Protein AF-A0A7C8NN12-F1 (afdb_monomer)

Radius of gyration: 49.24 Å; Cα contacts (8 Å, |Δi|>4): 27; chains: 1; bounding box: 113×94×144 Å

Organism: Orbilia oligospora (NCBI:txid2813651)

Solvent-accessible surface area (backbone atoms only — not comparable to full-atom values): 19460 Å² total; per-residue (Å²): 135,87,78,82,82,81,82,82,82,81,82,82,81,83,80,83,85,82,80,82,85,90,80,88,84,85,90,84,84,83,80,94,73,77,90,77,80,74,76,77,82,76,72,82,72,68,77,84,67,79,62,76,71,57,57,50,66,44,51,55,52,53,50,55,50,52,52,51,55,58,56,63,68,71,34,71,65,62,53,39,69,78,37,53,70,58,39,75,76,40,47,68,60,51,52,50,50,53,50,52,48,54,54,53,50,51,52,50,52,53,51,53,51,51,50,54,37,61,77,65,43,43,54,62,52,40,44,51,48,43,43,53,51,50,52,50,50,52,52,50,52,51,51,44,68,76,52,66,72,75,80,74,83,75,74,76,79,82,76,86,81,80,88,85,82,87,82,84,89,82,90,88,79,89,78,90,79,91,81,88,81,88,83,88,82,91,83,89,84,89,90,86,87,82,74,87,78,87,79,86,83,90,79,76,88,93,66,84,77,77,83,78,62,82,88,77,54,50,74,62,53,55,50,48,62,63,44,46,62,58,53,52,53,51,50,54,49,52,52,53,51,51,51,55,50,49,54,53,50,54,52,52,51,51,52,49,53,53,51,52,50,51,51,52,52,52,49,56,52,49,54,52,50,49,50,53,50,53,51,51,50,50,53,54,49,53,51,54,54,50,52,55,57,50,68,72,73,113

Secondary structure (DSSP, 8-state):
-PPPPPPPPPPPPPPP---------------------PPPP-------------HHHHHHHHHHHHHHHHHHT--HHHHHHH-HHHHHH-HHHHHHHHHHHHHHHHHHHHHHHHHHHHHTTHHHHHHHHHHHHHHHHHHHHHHHHHSPPPPP--PPPPP------------------------------------------------PPPPPPGGG--HHHHHHHHHHHHHHHHHHHHHHHHHHHHHHHHHHHHHHHHHHHHHHHHHHHHHHHHHHHHHHHHHHHHHHHHHHHHHT--

Structure (mmCIF, N/CA/C/O backbone):
data_AF-A0A7C8NN12-F1
#
_entry.id   AF-A0A7C8NN12-F1
#
loop_
_atom_site.group_PDB
_atom_site.id
_atom_site.type_symbol
_atom_site.label_atom_id
_atom_site.label_alt_id
_atom_site.label_comp_id
_atom_site.label_asym_id
_atom_site.label_entity_id
_atom_site.label_seq_id
_atom_site.pdbx_PDB_ins_code
_atom_site.Cartn_x
_atom_site.Cartn_y
_atom_site.Cartn_z
_atom_site.occupancy
_atom_site.B_iso_or_equiv
_atom_site.auth_seq_id
_atom_site.auth_comp_id
_atom_site.auth_asym_id
_atom_site.auth_atom_id
_atom_site.pdbx_PDB_model_num
ATOM 1 N N . MET A 1 1 ? -37.500 -4.083 -31.456 1.00 51.31 1 MET A N 1
ATOM 2 C CA . MET A 1 1 ? -36.536 -4.139 -30.337 1.00 51.31 1 MET A CA 1
ATOM 3 C C . MET A 1 1 ? -37.262 -3.664 -29.088 1.00 51.31 1 MET A C 1
ATOM 5 O O . MET A 1 1 ? -37.661 -2.507 -29.071 1.00 51.31 1 MET A O 1
ATOM 9 N N . PRO A 1 2 ? -37.571 -4.547 -28.126 1.00 52.88 2 PRO A N 1
ATOM 10 C CA . PRO A 1 2 ? -38.310 -4.169 -26.926 1.00 52.88 2 PRO A CA 1
ATOM 11 C C . PRO A 1 2 ? -37.391 -3.441 -25.936 1.00 52.88 2 PRO A C 1
ATOM 13 O O . PRO A 1 2 ? -36.297 -3.911 -25.630 1.00 52.88 2 PRO A O 1
ATOM 16 N N . HIS A 1 3 ? -37.834 -2.273 -25.476 1.00 66.12 3 HIS A N 1
ATOM 17 C CA . HIS A 1 3 ? -37.150 -1.451 -24.479 1.00 66.12 3 HIS A CA 1
ATOM 18 C C . HIS A 1 3 ? -37.278 -2.083 -23.080 1.00 66.12 3 HIS A C 1
ATOM 20 O O . HIS A 1 3 ? -38.343 -2.618 -22.763 1.00 66.12 3 HIS A O 1
ATOM 26 N N . PRO A 1 4 ? -36.235 -2.028 -22.231 1.00 73.94 4 PRO A N 1
ATOM 27 C CA . PRO A 1 4 ? -36.325 -2.522 -20.861 1.00 73.94 4 PRO A CA 1
ATOM 28 C C . PRO A 1 4 ? -37.219 -1.607 -19.997 1.00 73.94 4 PRO A C 1
ATOM 30 O O . PRO A 1 4 ? -37.197 -0.387 -20.185 1.00 73.94 4 PRO A O 1
ATOM 33 N N . PRO A 1 5 ? -38.002 -2.167 -19.055 1.00 74.56 5 PRO A N 1
ATOM 34 C CA . PRO A 1 5 ? -38.873 -1.384 -18.183 1.00 74.56 5 PRO A CA 1
ATOM 35 C C . PRO A 1 5 ? -38.067 -0.560 -17.158 1.00 74.56 5 PRO A C 1
ATOM 37 O O . PRO A 1 5 ? -36.995 -0.995 -16.728 1.00 74.56 5 PRO A O 1
ATOM 40 N N . PRO A 1 6 ? -38.568 0.624 -16.753 1.00 75.56 6 PRO A N 1
ATOM 41 C CA . PRO A 1 6 ? -37.877 1.500 -15.812 1.00 75.56 6 PRO A CA 1
ATOM 42 C C . PRO A 1 6 ? -37.853 0.919 -14.384 1.00 75.56 6 PRO A C 1
ATOM 44 O O . PRO A 1 6 ? -38.783 0.207 -13.993 1.00 75.56 6 PRO A O 1
ATOM 47 N N . PRO A 1 7 ? -36.811 1.229 -13.588 1.00 76.31 7 PRO A N 1
ATOM 48 C CA . PRO A 1 7 ? -36.680 0.740 -12.219 1.00 76.31 7 PRO A CA 1
ATOM 49 C C . PRO A 1 7 ? -37.740 1.353 -11.280 1.00 76.31 7 PRO A C 1
ATOM 51 O O . PRO A 1 7 ? -38.131 2.509 -11.469 1.00 76.31 7 PRO A O 1
ATOM 54 N N . PRO A 1 8 ? -38.196 0.609 -10.254 1.00 75.94 8 PRO A N 1
ATOM 55 C CA . PRO A 1 8 ? -39.196 1.092 -9.305 1.00 75.94 8 PRO A CA 1
ATOM 56 C C . PRO A 1 8 ? -38.639 2.205 -8.394 1.00 75.94 8 PRO A C 1
ATOM 58 O O . PRO A 1 8 ? -37.452 2.185 -8.055 1.00 75.94 8 PRO A O 1
ATOM 61 N N . PRO A 1 9 ? -39.480 3.171 -7.975 1.00 75.38 9 PRO A N 1
ATOM 62 C CA . PRO A 1 9 ? -39.056 4.283 -7.130 1.00 75.38 9 PRO A CA 1
ATOM 63 C C . PRO A 1 9 ? -38.723 3.833 -5.693 1.00 75.38 9 PRO A C 1
ATOM 65 O O . PRO A 1 9 ? -39.320 2.876 -5.191 1.00 75.38 9 PRO A O 1
ATOM 68 N N . PRO A 1 10 ? -37.791 4.527 -5.010 1.00 75.25 10 PRO A N 1
ATOM 69 C CA . PRO A 1 10 ? -37.401 4.203 -3.642 1.00 75.25 10 PRO A CA 1
ATOM 70 C C . PRO A 1 10 ? -38.540 4.473 -2.637 1.00 75.25 10 PRO A C 1
ATOM 72 O O . PRO A 1 10 ? -39.317 5.413 -2.829 1.00 75.25 10 PRO A O 1
ATOM 75 N N . PRO A 1 11 ? -38.639 3.683 -1.549 1.00 74.44 11 PRO A N 1
ATOM 76 C CA . PRO A 1 11 ? -39.663 3.868 -0.526 1.00 74.44 11 PRO A CA 1
ATOM 77 C C . PRO A 1 11 ? -39.456 5.176 0.265 1.00 74.44 11 PRO A C 1
ATOM 79 O O . PRO A 1 11 ? -38.311 5.583 0.490 1.00 74.44 11 PRO A O 1
ATOM 82 N N . PRO A 1 12 ? -40.543 5.840 0.704 1.00 74.94 12 PRO A N 1
ATOM 83 C CA . PRO A 1 12 ? -40.466 7.110 1.419 1.00 74.94 12 PRO A CA 1
ATOM 84 C C . PRO A 1 12 ? -39.894 6.949 2.842 1.00 74.94 12 PRO A C 1
ATOM 86 O O . PRO A 1 12 ? -40.097 5.908 3.475 1.00 74.94 12 PRO A O 1
ATOM 89 N N . PRO A 1 13 ? -39.205 7.978 3.373 1.00 72.44 13 PRO A N 1
ATOM 90 C CA . PRO A 1 13 ? -38.676 7.962 4.734 1.00 72.44 13 PRO A CA 1
ATOM 91 C C . PRO A 1 13 ? -39.802 8.004 5.787 1.00 72.44 13 PRO A C 1
ATOM 93 O O . PRO A 1 13 ? -40.849 8.610 5.541 1.00 72.44 13 PRO A O 1
ATOM 96 N N . PRO A 1 14 ? -39.600 7.395 6.972 1.00 67.50 14 PRO A N 1
ATOM 97 C CA . PRO A 1 14 ? -40.585 7.420 8.049 1.00 67.50 14 PRO A CA 1
ATOM 98 C C . PRO A 1 14 ? -40.764 8.841 8.623 1.00 67.50 14 PRO A C 1
ATOM 100 O O . PRO A 1 14 ? -39.809 9.623 8.642 1.00 67.50 14 PRO A O 1
ATOM 103 N N . PRO A 1 15 ? -41.973 9.188 9.103 1.00 65.94 15 PRO A N 1
ATOM 104 C CA . PRO A 1 15 ? -42.283 10.527 9.594 1.00 65.94 15 PRO A CA 1
ATOM 105 C C . PRO A 1 15 ? -41.545 10.844 10.908 1.00 65.94 15 PRO A C 1
ATOM 107 O O . PRO A 1 15 ? -41.373 9.954 11.746 1.00 65.94 15 PRO A O 1
ATOM 110 N N . PRO A 1 16 ? -41.149 12.110 11.144 1.00 51.16 16 PRO A N 1
ATOM 111 C CA . PRO A 1 16 ? -40.613 12.521 12.433 1.00 51.16 16 PRO A CA 1
ATOM 112 C C . PRO A 1 16 ? -41.727 12.524 13.486 1.00 51.16 16 PRO A C 1
ATOM 114 O O . PRO A 1 16 ? -42.757 13.184 13.330 1.00 51.16 16 PRO A O 1
ATOM 117 N N . LEU A 1 17 ? -41.501 11.799 14.583 1.00 45.12 17 LEU A N 1
ATOM 118 C CA . LEU A 1 17 ? -42.307 11.903 15.795 1.00 45.12 17 LEU A CA 1
ATOM 119 C C . LEU A 1 17 ? -42.222 13.345 16.312 1.00 45.12 17 LEU A C 1
ATOM 121 O O . LEU A 1 17 ? -41.197 13.780 16.832 1.00 45.12 17 LEU A O 1
ATOM 125 N N . SER A 1 18 ? -43.312 14.086 16.137 1.00 38.41 18 SER A N 1
ATOM 126 C CA . SER A 1 18 ? -43.520 15.379 16.778 1.00 38.41 18 SER A CA 1
ATOM 127 C C . SER A 1 18 ? -43.911 15.119 18.230 1.00 38.41 18 SER A C 1
ATOM 129 O O . SER A 1 18 ? -45.004 14.620 18.488 1.00 38.41 18 SER A O 1
ATOM 131 N N . ALA A 1 19 ? -43.019 15.425 19.171 1.00 37.41 19 ALA A N 1
ATOM 132 C CA . ALA A 1 19 ? -43.356 15.500 20.586 1.00 37.41 19 ALA A CA 1
ATOM 133 C C . ALA A 1 19 ? -43.618 16.963 20.955 1.00 37.41 19 ALA A C 1
ATOM 135 O O . ALA A 1 19 ? -42.738 17.821 20.879 1.00 37.41 19 ALA A O 1
ATOM 136 N N . THR A 1 20 ? -44.874 17.218 21.297 1.00 36.03 20 THR A N 1
ATOM 137 C CA . THR A 1 20 ? -45.443 18.478 21.762 1.00 36.03 20 THR A CA 1
ATOM 138 C C . THR A 1 20 ? -44.848 18.903 23.109 1.00 36.03 20 THR A C 1
ATOM 140 O O . THR A 1 20 ? -44.427 18.081 23.919 1.00 36.03 20 THR A O 1
ATOM 143 N N . ALA A 1 21 ? -44.819 20.218 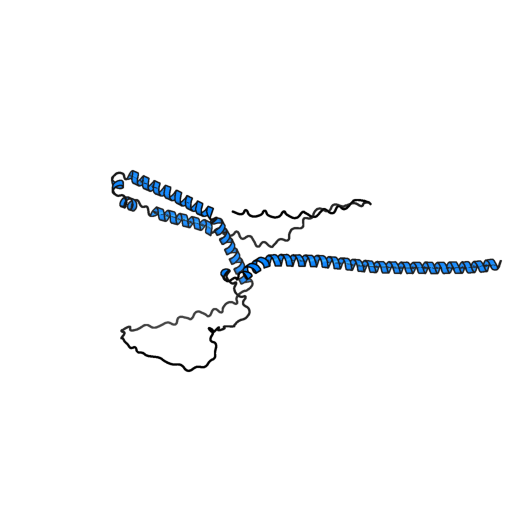23.307 1.00 30.16 21 ALA A N 1
ATOM 144 C CA . ALA A 1 21 ? -44.265 20.956 24.434 1.00 30.16 21 ALA A CA 1
ATOM 145 C C . ALA A 1 21 ? -45.065 20.863 25.758 1.00 30.16 21 ALA A C 1
ATOM 147 O O . ALA A 1 21 ? -46.205 20.403 25.759 1.00 30.16 21 ALA A O 1
ATOM 148 N N . ALA A 1 22 ? -44.462 21.481 26.796 1.00 29.28 22 ALA A N 1
ATOM 149 C CA . ALA A 1 22 ? -45.016 22.033 28.055 1.00 29.28 22 ALA A CA 1
ATOM 150 C C . ALA A 1 22 ? -44.998 21.108 29.303 1.00 29.28 22 ALA A C 1
ATOM 152 O O . ALA A 1 22 ? -45.444 19.975 29.213 1.00 29.28 22 ALA A O 1
ATOM 153 N N . THR A 1 23 ? -44.562 21.485 30.525 1.00 30.58 23 THR A N 1
ATOM 154 C CA . THR A 1 23 ? -44.044 22.747 31.118 1.00 30.58 23 THR A CA 1
ATOM 155 C C . THR A 1 23 ? -43.498 22.499 32.557 1.00 30.58 23 THR A C 1
ATOM 157 O O . THR A 1 23 ? -44.110 21.729 33.284 1.00 30.58 23 THR A O 1
ATOM 160 N N . ALA A 1 24 ? -42.422 23.231 32.935 1.00 33.06 24 ALA A N 1
ATOM 161 C CA . ALA A 1 24 ? -41.915 23.695 34.266 1.00 33.06 24 ALA A CA 1
ATOM 162 C C . ALA A 1 24 ? -41.583 22.674 35.401 1.00 33.06 24 ALA A C 1
ATOM 164 O O . ALA A 1 24 ? -42.280 21.691 35.571 1.00 33.06 24 ALA A O 1
ATOM 165 N N . ALA A 1 25 ? -40.560 22.831 36.265 1.00 31.66 25 ALA A N 1
ATOM 166 C CA . ALA A 1 25 ? -39.923 24.043 36.799 1.00 31.66 25 ALA A CA 1
ATOM 167 C C . ALA A 1 25 ? -38.499 23.815 37.399 1.00 31.66 25 ALA A C 1
ATOM 169 O O . ALA A 1 25 ? -38.233 22.795 38.024 1.00 31.66 25 ALA A O 1
ATOM 170 N N . THR A 1 26 ? -37.658 24.852 37.257 1.00 31.17 26 THR A N 1
ATOM 171 C CA . THR A 1 26 ? -36.724 25.468 38.236 1.00 31.17 26 THR A CA 1
ATOM 172 C C . THR A 1 26 ? -35.451 24.755 38.764 1.00 31.17 26 THR A C 1
ATOM 174 O O . THR A 1 26 ? -35.490 23.990 39.716 1.00 31.17 26 THR A O 1
ATOM 177 N N . VAL A 1 27 ? -34.312 25.199 38.187 1.00 35.16 27 VAL A N 1
ATOM 178 C CA . VAL A 1 27 ? -33.047 25.729 38.782 1.00 35.16 27 VAL A CA 1
ATOM 179 C C . VAL A 1 27 ? -32.305 24.906 39.852 1.00 35.16 27 VAL A C 1
ATOM 181 O O . VAL A 1 27 ? -32.813 24.738 40.946 1.00 35.16 27 VAL A O 1
ATOM 184 N N . VAL A 1 28 ? -31.029 24.564 39.592 1.00 36.09 28 VAL A N 1
ATOM 185 C CA . VAL A 1 28 ? -29.828 25.082 40.301 1.00 36.09 28 VAL A CA 1
ATOM 186 C C . VAL A 1 28 ? -28.568 24.837 39.444 1.00 36.09 28 VAL A C 1
ATOM 188 O O . VAL A 1 28 ? -28.485 23.908 38.647 1.00 36.09 28 VAL A O 1
ATOM 191 N N . ALA A 1 29 ? -27.640 25.780 39.584 1.00 32.31 29 ALA A N 1
ATOM 192 C CA . ALA A 1 29 ? -26.463 26.103 38.798 1.00 32.31 29 ALA A CA 1
ATOM 193 C C . ALA A 1 29 ? -25.416 25.000 38.545 1.00 32.31 29 ALA A C 1
ATOM 195 O O . ALA A 1 29 ? -25.125 24.144 39.376 1.00 32.31 29 ALA A O 1
ATOM 196 N N . ALA A 1 30 ? -24.770 25.157 37.389 1.00 31.64 30 ALA A N 1
ATOM 197 C CA . ALA A 1 30 ? -23.526 24.523 36.983 1.00 31.64 30 ALA A CA 1
ATOM 198 C C . ALA A 1 30 ? -22.323 24.951 37.845 1.00 31.64 30 ALA A C 1
ATOM 200 O O . ALA A 1 30 ? -22.244 26.097 38.290 1.00 31.64 30 ALA A O 1
ATOM 201 N N . PRO A 1 31 ? -21.289 24.100 37.879 1.00 36.56 31 PRO A N 1
ATOM 202 C CA . PRO A 1 31 ? -19.947 24.554 37.556 1.00 36.56 31 PRO A CA 1
ATOM 203 C C . PRO A 1 31 ? -19.413 23.814 36.324 1.00 36.56 31 PRO A C 1
ATOM 205 O O . PRO A 1 31 ? -19.488 22.593 36.205 1.00 36.56 31 PRO A O 1
ATOM 208 N N . GLN A 1 32 ? -18.881 24.597 35.385 1.00 37.34 32 GLN A N 1
ATOM 209 C CA . GLN A 1 32 ? -18.255 24.136 34.150 1.00 37.34 32 GLN A CA 1
ATOM 210 C C . GLN A 1 32 ? -17.073 23.203 34.452 1.00 37.34 32 GLN A C 1
ATOM 212 O O . GLN A 1 32 ? -16.087 23.617 35.061 1.00 37.34 32 GLN A O 1
ATOM 217 N N . ALA A 1 33 ? -17.139 21.970 33.950 1.00 33.09 33 ALA A N 1
ATOM 218 C CA . ALA A 1 33 ? -15.988 21.089 33.813 1.00 33.09 33 ALA A CA 1
ATOM 219 C C . ALA A 1 33 ? -15.665 20.931 32.320 1.00 33.09 33 ALA A C 1
ATOM 221 O O . ALA A 1 33 ? -16.513 20.571 31.507 1.00 33.09 33 ALA A O 1
ATOM 222 N N . LYS A 1 34 ? -14.421 21.273 31.984 1.00 35.09 34 LYS A N 1
ATOM 223 C CA . LYS A 1 34 ? -13.794 21.268 30.655 1.00 35.09 34 LYS A CA 1
ATOM 224 C C . LYS A 1 34 ? -14.065 19.958 29.883 1.00 35.09 34 LYS A C 1
ATOM 226 O O . LYS A 1 34 ? -14.053 18.897 30.509 1.00 35.09 34 LYS A O 1
ATOM 231 N N . PRO A 1 35 ? -14.213 19.984 28.543 1.00 35.28 35 PRO A N 1
ATOM 232 C CA . PRO A 1 35 ? -14.282 18.764 27.744 1.00 35.28 35 PRO A CA 1
ATOM 233 C C . PRO A 1 35 ? -12.926 18.049 27.795 1.00 35.28 35 PRO A C 1
ATOM 235 O O . PRO A 1 35 ? -11.962 18.438 27.141 1.00 35.28 35 PRO A O 1
ATOM 238 N N . SER A 1 36 ? -12.839 17.020 28.636 1.00 35.66 36 SER A N 1
ATOM 239 C CA . SER A 1 36 ? -11.698 16.114 28.689 1.00 35.66 36 SER A CA 1
ATOM 240 C C . SER A 1 36 ? -11.828 15.128 27.530 1.00 35.66 36 SER A C 1
ATOM 242 O O . SER A 1 36 ? -12.544 14.129 27.609 1.00 35.66 36 SER A O 1
ATOM 244 N N . THR A 1 37 ? -11.170 15.460 26.423 1.00 45.38 37 THR A N 1
ATOM 245 C CA . THR A 1 37 ? -10.909 14.567 25.295 1.00 45.38 37 THR A CA 1
ATOM 246 C C . THR A 1 37 ? -10.098 13.381 25.813 1.00 45.38 37 THR A C 1
ATOM 248 O O . THR A 1 37 ? -8.880 13.472 25.961 1.00 45.38 37 THR A O 1
ATOM 251 N N . LYS A 1 38 ? -10.762 12.274 26.161 1.00 41.00 38 LYS A N 1
ATOM 252 C CA . LYS A 1 38 ? -10.056 11.022 26.450 1.00 41.00 38 LYS A CA 1
ATOM 253 C C . LYS A 1 38 ? -9.456 10.493 25.140 1.00 41.00 38 LYS A C 1
ATOM 255 O O . LYS A 1 38 ? -10.194 10.411 24.155 1.00 41.00 38 LYS A O 1
ATOM 260 N N . PRO A 1 39 ? -8.153 10.162 25.106 1.00 39.56 39 PRO A N 1
ATOM 261 C CA . PRO A 1 39 ? -7.505 9.657 23.907 1.00 39.56 39 PRO A CA 1
ATOM 262 C C . PRO A 1 39 ? -8.088 8.298 23.527 1.00 39.56 39 PRO A C 1
ATOM 264 O O . PRO A 1 39 ? -8.375 7.462 24.386 1.00 39.56 39 PRO A O 1
ATOM 267 N N . ILE A 1 40 ? -8.241 8.096 22.223 1.00 46.38 40 ILE A N 1
ATOM 268 C CA . ILE A 1 40 ? -8.370 6.783 21.590 1.00 46.38 40 ILE A CA 1
ATOM 269 C C . ILE A 1 40 ? -7.264 5.879 22.170 1.00 46.38 40 ILE A C 1
ATOM 271 O O . ILE A 1 40 ? -6.129 6.348 22.268 1.00 46.38 40 ILE A O 1
ATOM 275 N N . PRO A 1 41 ? -7.544 4.626 22.580 1.00 45.19 41 PRO A N 1
ATOM 276 C CA . PRO A 1 41 ? -6.485 3.724 23.004 1.00 45.19 41 PRO A CA 1
ATOM 277 C C . PRO A 1 41 ? -5.534 3.505 21.826 1.00 45.19 41 PRO A C 1
ATOM 279 O O . PRO A 1 41 ? -5.939 2.994 20.780 1.00 45.19 41 PRO A O 1
ATOM 282 N N . GLU A 1 42 ? -4.291 3.948 22.010 1.00 46.66 42 GLU A N 1
ATOM 283 C CA . GLU A 1 42 ? -3.160 3.679 21.133 1.00 46.66 42 GLU A CA 1
ATOM 284 C C . GLU A 1 42 ? -3.094 2.173 20.887 1.00 46.66 42 GLU A C 1
ATOM 286 O O . GLU A 1 42 ? -2.730 1.377 21.756 1.00 46.66 42 GLU A O 1
ATOM 291 N N . VAL A 1 43 ? -3.463 1.777 19.669 1.00 47.12 43 VAL A N 1
ATOM 292 C CA . VAL A 1 43 ? -2.898 0.582 19.059 1.00 47.12 43 VAL A CA 1
ATOM 293 C C . VAL A 1 43 ? -1.396 0.778 19.174 1.00 47.12 43 VAL A C 1
ATOM 295 O O . VAL A 1 43 ? -0.884 1.783 18.692 1.00 47.12 43 VAL A O 1
ATOM 298 N N . SER A 1 44 ? -0.713 -0.129 19.871 1.00 41.94 44 SER A N 1
ATOM 299 C CA . SER A 1 44 ? 0.740 -0.153 19.930 1.00 41.94 44 SER A CA 1
ATOM 300 C C . SER A 1 44 ? 1.261 -0.261 18.497 1.00 41.94 44 SER A C 1
ATOM 302 O O . SER A 1 44 ? 1.372 -1.359 17.943 1.00 41.94 44 SER A O 1
ATOM 304 N N . GLU A 1 45 ? 1.507 0.882 17.867 1.00 46.28 45 GLU A N 1
ATOM 305 C CA . GLU A 1 45 ? 2.228 0.966 16.616 1.00 46.28 45 GLU A CA 1
ATOM 306 C C . GLU A 1 45 ? 3.640 0.514 16.953 1.00 46.28 45 GLU A C 1
ATOM 308 O O . GLU A 1 45 ? 4.454 1.242 17.525 1.00 46.28 45 GLU A O 1
ATOM 313 N N . ALA A 1 46 ? 3.907 -0.757 16.650 1.00 37.12 46 ALA A N 1
ATOM 314 C CA . ALA A 1 46 ? 5.266 -1.223 16.487 1.00 37.12 46 ALA A CA 1
ATOM 315 C C . ALA A 1 46 ? 6.004 -0.182 15.626 1.00 37.12 46 ALA A C 1
ATOM 317 O O . ALA A 1 46 ? 5.405 0.321 14.669 1.00 37.12 46 ALA A O 1
ATOM 318 N N . PRO A 1 47 ? 7.262 0.161 15.962 1.00 41.16 47 PRO A N 1
ATOM 319 C CA . PRO A 1 47 ? 7.997 1.223 15.297 1.00 41.16 47 PRO A CA 1
ATOM 320 C C . PRO A 1 47 ? 7.837 1.091 13.788 1.00 41.16 47 PRO A C 1
ATOM 322 O O . PRO A 1 47 ? 8.141 0.027 13.240 1.00 41.16 47 PRO A O 1
ATOM 325 N N . ILE A 1 48 ? 7.332 2.150 13.145 1.00 47.03 48 ILE A N 1
ATOM 326 C CA . ILE A 1 48 ? 7.242 2.264 11.690 1.00 47.03 48 ILE A CA 1
ATOM 327 C C . ILE A 1 48 ? 8.679 2.161 11.195 1.00 47.03 48 ILE A C 1
ATOM 329 O O . ILE A 1 48 ? 9.437 3.132 11.157 1.00 47.03 48 ILE A O 1
ATOM 333 N N . THR A 1 49 ? 9.102 0.933 10.925 1.00 53.25 49 THR A N 1
ATOM 334 C CA . THR A 1 49 ? 10.418 0.649 10.394 1.00 53.25 49 THR A CA 1
ATOM 335 C C . THR A 1 49 ? 10.406 1.300 9.031 1.00 53.25 49 THR A C 1
ATOM 337 O O . THR A 1 49 ? 9.607 0.945 8.174 1.00 53.25 49 THR A O 1
ATOM 340 N N . VAL A 1 50 ? 11.228 2.336 8.863 1.00 52.78 50 VAL A N 1
ATOM 341 C CA . VAL A 1 50 ? 11.426 3.008 7.581 1.00 52.78 50 VAL A CA 1
ATOM 342 C C . VAL A 1 50 ? 11.842 1.926 6.593 1.00 52.78 50 VAL A C 1
ATOM 344 O O . VAL A 1 50 ? 12.998 1.502 6.566 1.00 52.78 50 VAL A O 1
ATOM 347 N N . HIS A 1 51 ? 10.866 1.405 5.850 1.00 62.56 51 HIS A N 1
ATOM 348 C CA . HIS A 1 51 ? 11.073 0.282 4.959 1.00 62.56 51 HIS A CA 1
ATOM 349 C C . HIS A 1 51 ? 12.118 0.719 3.943 1.00 62.56 51 HIS A C 1
ATOM 351 O O . HIS A 1 51 ? 11.942 1.712 3.231 1.00 62.56 51 HIS A O 1
ATOM 357 N N . LYS A 1 52 ? 13.261 0.036 3.941 1.00 71.50 52 LYS A N 1
ATOM 358 C CA . LYS A 1 52 ? 14.398 0.382 3.094 1.00 71.50 52 LYS A CA 1
ATOM 359 C C . LYS A 1 52 ? 13.981 0.108 1.646 1.00 71.50 52 LYS A C 1
ATOM 361 O O . LYS A 1 52 ? 14.083 -1.025 1.196 1.00 71.50 52 LYS A O 1
ATOM 366 N N . ARG A 1 53 ? 13.466 1.121 0.942 1.00 79.19 53 ARG A N 1
ATOM 367 C CA . ARG A 1 53 ? 13.036 1.026 -0.464 1.00 79.19 53 ARG A CA 1
ATOM 368 C C . ARG A 1 53 ? 14.262 0.821 -1.342 1.00 79.19 53 ARG A C 1
ATOM 370 O O . ARG A 1 53 ? 14.994 1.763 -1.643 1.00 79.19 53 ARG A O 1
ATOM 377 N N . ILE A 1 54 ? 14.536 -0.430 -1.687 1.00 86.88 54 ILE A N 1
ATOM 378 C CA . ILE A 1 54 ? 15.765 -0.836 -2.378 1.00 86.88 54 ILE A CA 1
ATOM 379 C C . ILE A 1 54 ? 15.498 -1.231 -3.823 1.00 86.88 54 ILE A C 1
ATOM 381 O O . ILE A 1 54 ? 16.376 -1.051 -4.667 1.00 86.88 54 ILE A O 1
ATOM 385 N N . ARG A 1 55 ? 14.304 -1.744 -4.138 1.00 90.19 55 ARG A N 1
ATOM 386 C CA . ARG A 1 55 ? 14.034 -2.316 -5.464 1.00 90.19 55 ARG A CA 1
ATOM 387 C C . ARG A 1 55 ? 13.769 -1.270 -6.535 1.00 90.19 55 ARG A C 1
ATOM 389 O O . ARG A 1 55 ? 14.321 -1.395 -7.623 1.00 90.19 55 ARG A O 1
ATOM 396 N N . ALA A 1 56 ? 12.996 -0.232 -6.226 1.00 90.19 56 ALA A N 1
ATOM 397 C CA . ALA A 1 56 ? 12.753 0.890 -7.133 1.00 90.19 56 ALA A CA 1
ATOM 398 C C . ALA A 1 56 ? 14.060 1.530 -7.666 1.00 90.19 56 ALA A C 1
ATOM 400 O O . ALA A 1 56 ? 14.277 1.503 -8.877 1.00 90.19 56 ALA A O 1
ATOM 401 N N . PRO A 1 57 ? 15.005 1.991 -6.818 1.00 90.31 57 PRO A N 1
ATOM 402 C CA . PRO A 1 57 ? 16.257 2.571 -7.313 1.00 90.31 57 PRO A CA 1
ATOM 403 C C . PRO A 1 57 ? 17.189 1.536 -7.960 1.00 90.31 57 PRO A C 1
ATOM 405 O O . PRO A 1 57 ? 18.070 1.892 -8.743 1.00 90.31 57 PRO A O 1
ATOM 408 N N . LEU A 1 58 ? 17.049 0.249 -7.626 1.00 93.19 58 LEU A N 1
ATOM 409 C CA . LEU A 1 58 ? 17.805 -0.812 -8.288 1.00 93.19 58 LEU A CA 1
ATOM 410 C C . LEU A 1 58 ? 17.310 -1.042 -9.719 1.00 93.19 58 LEU A C 1
ATOM 412 O O . LEU A 1 58 ? 18.137 -1.249 -10.604 1.00 93.19 58 LEU A O 1
ATOM 416 N N . LEU A 1 59 ? 15.997 -0.967 -9.952 1.00 93.62 59 LEU A N 1
ATOM 417 C CA . LEU A 1 59 ? 15.411 -1.070 -11.286 1.00 93.62 59 LEU A CA 1
ATOM 418 C C . LEU A 1 59 ? 15.985 0.009 -12.212 1.00 93.62 59 LEU A C 1
ATOM 420 O O . LEU A 1 59 ? 16.473 -0.321 -13.292 1.00 93.62 59 LEU A O 1
ATOM 424 N N . ASP A 1 60 ? 16.022 1.259 -11.748 1.00 92.69 60 ASP A N 1
ATOM 425 C CA . ASP A 1 60 ? 16.605 2.370 -12.506 1.00 92.69 60 ASP A CA 1
ATOM 426 C C . ASP A 1 60 ? 18.093 2.131 -12.798 1.00 92.69 60 ASP A C 1
ATOM 428 O O . ASP A 1 60 ? 18.553 2.300 -13.926 1.00 92.69 60 ASP A O 1
ATOM 432 N N . LYS A 1 61 ? 18.863 1.643 -11.814 1.00 95.25 61 LYS A N 1
ATOM 433 C CA . LYS A 1 61 ? 20.285 1.304 -12.009 1.00 95.25 61 LYS A CA 1
ATOM 434 C C . LYS A 1 61 ? 20.493 0.205 -13.050 1.00 95.25 61 LYS A C 1
ATOM 436 O O . LYS A 1 61 ? 21.432 0.286 -13.842 1.00 95.25 61 LYS A O 1
ATOM 441 N N . VAL A 1 62 ? 19.659 -0.834 -13.036 1.00 96.56 62 VAL A N 1
ATOM 442 C CA . VAL A 1 62 ? 19.736 -1.936 -14.004 1.00 96.56 62 VAL A CA 1
ATOM 443 C C . VAL A 1 62 ? 19.367 -1.443 -15.403 1.00 96.56 62 VAL A C 1
ATOM 445 O O . VAL A 1 62 ? 20.061 -1.790 -16.358 1.00 96.56 62 VAL A O 1
ATOM 448 N N . PHE A 1 63 ? 18.347 -0.590 -15.517 1.00 95.62 63 PHE A N 1
ATOM 449 C CA . PHE A 1 63 ? 17.951 0.046 -16.772 1.00 95.62 63 PHE A CA 1
ATOM 450 C C . PHE A 1 63 ? 19.064 0.931 -17.354 1.00 95.62 63 PHE A C 1
ATOM 452 O O . PHE A 1 63 ? 19.444 0.772 -18.512 1.00 95.62 63 PHE A O 1
ATOM 459 N N . GLU A 1 64 ? 19.670 1.806 -16.550 1.00 95.75 64 GLU A N 1
ATOM 460 C CA . GLU A 1 64 ? 20.794 2.638 -16.999 1.00 95.75 64 GLU A CA 1
ATOM 461 C C . GLU A 1 64 ? 21.985 1.793 -17.458 1.00 95.75 64 GLU A C 1
ATOM 463 O O . GLU A 1 64 ? 22.651 2.105 -18.450 1.00 95.75 64 GLU A O 1
ATOM 468 N N . LYS A 1 65 ? 22.261 0.698 -16.743 1.00 96.94 65 LYS A N 1
ATOM 469 C CA . LYS A 1 65 ? 23.337 -0.227 -17.097 1.00 96.94 65 LYS A CA 1
ATOM 470 C C . LYS A 1 65 ? 23.060 -0.925 -18.430 1.00 96.94 65 LYS A C 1
ATOM 472 O O . LYS A 1 65 ? 23.977 -1.030 -19.244 1.00 96.94 65 LYS A O 1
ATOM 477 N N . SER A 1 66 ? 21.831 -1.382 -18.674 1.00 96.12 66 SER A N 1
ATOM 478 C CA . SER A 1 66 ? 21.467 -2.065 -19.922 1.00 96.12 66 SER A CA 1
ATOM 479 C C . SER A 1 66 ? 21.396 -1.110 -21.116 1.00 96.12 66 SER A C 1
ATOM 481 O O . SER A 1 66 ? 21.848 -1.469 -22.206 1.00 96.12 66 SER A O 1
ATOM 483 N N . LEU A 1 67 ? 20.923 0.124 -20.918 1.00 95.25 67 LEU A N 1
ATOM 484 C CA . LEU A 1 67 ? 20.904 1.162 -21.949 1.00 95.25 67 LEU A CA 1
ATOM 485 C C . LEU A 1 67 ? 22.329 1.531 -22.376 1.00 95.25 67 LEU A C 1
ATOM 487 O O . LEU A 1 67 ? 22.638 1.517 -23.568 1.00 95.25 67 LEU A O 1
ATOM 491 N N . LYS A 1 68 ? 23.232 1.769 -21.415 1.00 94.31 68 LYS A N 1
ATOM 492 C CA . LYS A 1 68 ? 24.650 2.048 -21.701 1.00 94.31 68 LYS A CA 1
ATOM 493 C C . LYS A 1 68 ? 25.336 0.880 -22.402 1.00 94.31 68 LYS A C 1
ATOM 495 O O . LYS A 1 68 ? 26.068 1.104 -23.362 1.00 94.31 68 LYS A O 1
ATOM 500 N N . ALA A 1 69 ? 25.075 -0.354 -21.969 1.00 95.31 69 ALA A N 1
ATOM 501 C CA . ALA A 1 69 ? 25.601 -1.544 -22.635 1.00 95.31 69 ALA A CA 1
ATOM 502 C C . ALA A 1 69 ? 25.108 -1.639 -24.091 1.00 95.31 69 ALA A C 1
ATOM 504 O O . ALA A 1 69 ? 25.906 -1.870 -24.997 1.00 95.31 69 ALA A O 1
ATOM 505 N N . SER A 1 70 ? 23.824 -1.367 -24.334 1.00 92.62 70 SER A N 1
ATOM 506 C CA . SER A 1 70 ? 23.234 -1.382 -25.680 1.00 92.62 70 SER A CA 1
ATOM 507 C C . SER A 1 70 ? 23.851 -0.317 -26.594 1.00 92.62 70 SER A C 1
ATOM 509 O O . SER A 1 70 ? 24.236 -0.616 -27.722 1.00 92.62 70 SER A O 1
ATOM 511 N N . LEU A 1 71 ? 24.016 0.913 -26.096 1.00 92.06 71 LEU A N 1
ATOM 512 C CA . LEU A 1 71 ? 24.644 2.004 -26.848 1.00 92.06 71 LEU A CA 1
ATOM 513 C C . LEU A 1 71 ? 26.140 1.768 -27.094 1.00 92.06 71 LEU A C 1
ATOM 515 O O . LEU A 1 71 ? 26.653 2.160 -28.140 1.00 92.06 71 LEU A O 1
ATOM 519 N N . SER A 1 72 ? 26.836 1.093 -26.172 1.00 90.88 72 SER A N 1
ATOM 520 C CA . SER A 1 72 ? 28.258 0.759 -26.336 1.00 90.88 72 SER A CA 1
ATOM 521 C C . SER A 1 72 ? 28.526 -0.184 -27.517 1.00 90.88 72 SER A C 1
ATOM 523 O O . SER A 1 72 ? 29.612 -0.148 -28.092 1.00 90.88 72 SER A O 1
ATOM 525 N N . GLY A 1 73 ? 27.522 -0.969 -27.935 1.00 88.38 73 GLY A N 1
ATOM 526 C CA . GLY A 1 73 ? 27.598 -1.828 -29.118 1.00 88.38 73 GLY A CA 1
ATOM 527 C C . GLY A 1 73 ? 27.600 -1.064 -30.447 1.00 88.38 73 GLY A C 1
ATOM 528 O O . GLY A 1 73 ? 28.045 -1.597 -31.463 1.00 88.38 73 GLY A O 1
ATOM 529 N N . ILE A 1 74 ? 27.161 0.199 -30.459 1.00 88.38 74 ILE A N 1
ATOM 530 C CA . ILE A 1 74 ? 27.164 1.063 -31.648 1.00 88.38 74 ILE A CA 1
ATOM 531 C C . ILE A 1 74 ? 28.545 1.722 -31.770 1.00 88.38 74 ILE A C 1
ATOM 533 O O . ILE A 1 74 ? 28.740 2.926 -31.585 1.00 88.38 74 ILE A O 1
ATOM 537 N N . THR A 1 75 ? 29.549 0.898 -32.067 1.00 90.75 75 THR A N 1
ATOM 538 C CA . THR A 1 75 ? 30.920 1.368 -32.274 1.00 90.75 75 THR A CA 1
ATOM 539 C C . THR A 1 75 ? 31.082 2.003 -33.661 1.00 90.75 75 THR A C 1
ATOM 541 O O . THR A 1 75 ? 30.380 1.639 -34.611 1.00 90.75 75 THR A O 1
ATOM 544 N N . PRO A 1 76 ? 32.021 2.957 -33.827 1.00 86.62 76 PRO A N 1
ATOM 545 C CA . PRO A 1 76 ? 32.384 3.494 -35.140 1.00 86.62 76 PRO A CA 1
ATOM 546 C C . PRO A 1 76 ? 32.726 2.413 -36.162 1.00 86.62 76 PRO A C 1
ATOM 548 O O . PRO A 1 76 ? 32.351 2.538 -37.321 1.00 86.62 76 PRO A O 1
ATOM 551 N N . GLU A 1 77 ? 33.421 1.363 -35.740 1.00 90.19 77 GLU A N 1
ATOM 552 C CA . GLU A 1 77 ? 33.895 0.305 -36.629 1.00 90.19 77 GLU A CA 1
ATOM 553 C C . GLU A 1 77 ? 32.746 -0.562 -37.145 1.00 90.19 77 GLU A C 1
ATOM 555 O O . GLU A 1 77 ? 32.630 -0.767 -38.354 1.00 90.19 77 GLU A O 1
ATOM 560 N N . ALA A 1 78 ? 31.846 -0.994 -36.253 1.00 87.88 78 ALA A N 1
ATOM 561 C CA . ALA A 1 78 ? 30.650 -1.738 -36.636 1.00 87.88 78 ALA A CA 1
ATOM 562 C C . ALA A 1 78 ? 29.745 -0.898 -37.553 1.00 87.88 78 ALA A C 1
ATOM 564 O O . ALA A 1 78 ? 29.260 -1.384 -38.573 1.00 87.88 78 ALA A O 1
ATOM 565 N N . TRP A 1 79 ? 29.589 0.391 -37.238 1.00 89.44 79 TRP A N 1
ATOM 566 C CA . TRP A 1 79 ? 28.798 1.328 -38.032 1.00 89.44 79 TRP A CA 1
ATOM 567 C C . TRP A 1 79 ? 29.373 1.544 -39.441 1.00 89.44 79 TRP A C 1
ATOM 569 O O . TRP A 1 79 ? 28.647 1.490 -40.432 1.00 89.44 79 TRP A O 1
ATOM 579 N N . ASN A 1 80 ? 30.691 1.727 -39.550 1.00 89.50 80 ASN A N 1
ATOM 580 C CA . ASN A 1 80 ? 31.374 1.935 -40.828 1.00 89.50 80 ASN A CA 1
ATOM 581 C C . ASN A 1 80 ? 31.380 0.679 -41.705 1.00 89.50 80 ASN A C 1
ATOM 583 O O . ASN A 1 80 ? 31.330 0.790 -42.928 1.00 89.50 80 ASN A O 1
ATOM 587 N N . LYS A 1 81 ? 31.404 -0.512 -41.095 1.00 92.06 81 LYS A N 1
ATOM 588 C CA . LYS A 1 81 ? 31.310 -1.786 -41.816 1.00 92.06 81 LYS A CA 1
ATOM 589 C C . LYS A 1 81 ? 29.937 -1.982 -42.467 1.00 92.06 81 LYS A C 1
ATOM 591 O O . LYS A 1 81 ? 29.869 -2.503 -43.575 1.00 92.06 81 LYS A O 1
ATOM 596 N N . CYS A 1 82 ? 28.864 -1.540 -41.809 1.00 90.75 82 CYS A N 1
ATOM 597 C CA . CYS A 1 82 ? 27.505 -1.591 -42.358 1.00 90.75 82 CYS A CA 1
ATOM 598 C C . CYS A 1 82 ? 27.259 -0.537 -43.451 1.00 90.75 82 CYS A C 1
ATOM 600 O O . CYS A 1 82 ? 26.429 -0.753 -44.331 1.00 90.75 82 CYS A O 1
ATOM 602 N N . PHE A 1 83 ? 27.992 0.583 -43.426 1.00 90.69 83 PHE A N 1
ATOM 603 C CA . PHE A 1 83 ? 27.844 1.688 -44.381 1.00 90.69 83 PHE A CA 1
ATOM 604 C C . PHE A 1 83 ? 29.193 2.119 -44.989 1.00 90.69 83 PHE A C 1
ATOM 606 O O . PHE A 1 83 ? 29.641 3.247 -44.770 1.00 90.69 83 PHE A O 1
ATOM 613 N N . PRO A 1 84 ? 29.843 1.272 -45.808 1.00 91.06 84 PRO A N 1
ATOM 614 C CA . PRO A 1 84 ? 31.183 1.559 -46.319 1.00 91.06 84 PRO A CA 1
ATOM 615 C C . PRO A 1 84 ? 31.206 2.744 -47.299 1.00 91.06 84 PRO A C 1
ATOM 617 O O . PRO A 1 84 ? 32.063 3.622 -47.201 1.00 91.06 84 PRO A O 1
ATOM 620 N N . THR A 1 85 ? 30.244 2.831 -48.226 1.00 91.56 85 THR A N 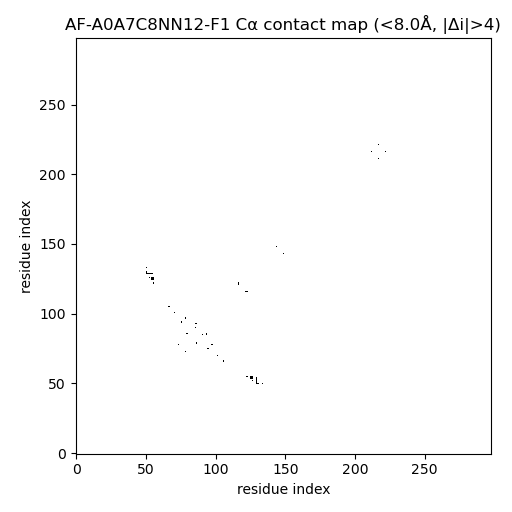1
ATOM 621 C CA . THR A 1 85 ? 30.210 3.895 -49.249 1.00 91.56 85 THR A CA 1
ATOM 622 C C . THR A 1 85 ? 29.977 5.296 -48.660 1.00 91.56 85 THR A C 1
ATOM 624 O O . THR A 1 85 ? 30.716 6.213 -49.030 1.00 91.56 85 THR A O 1
ATOM 627 N N . PRO A 1 86 ? 29.007 5.510 -47.745 1.00 89.56 86 PRO A N 1
ATOM 628 C CA . PRO A 1 86 ? 28.806 6.813 -47.108 1.00 89.56 86 PRO A CA 1
ATOM 629 C C . PRO A 1 86 ? 29.981 7.240 -46.226 1.00 89.56 86 PRO A C 1
ATOM 631 O O . PRO A 1 86 ? 30.342 8.416 -46.234 1.00 89.56 86 PRO A O 1
ATOM 634 N N . THR A 1 87 ? 30.614 6.300 -45.518 1.00 89.69 87 THR A N 1
ATOM 635 C CA . THR A 1 87 ? 31.750 6.597 -44.636 1.00 89.69 87 THR A CA 1
ATOM 636 C C . THR A 1 87 ? 32.970 7.096 -45.408 1.00 89.69 87 THR A C 1
ATOM 638 O O . THR A 1 87 ? 33.611 8.043 -44.963 1.00 89.69 87 THR A O 1
ATOM 641 N N . VAL A 1 88 ? 33.268 6.523 -46.580 1.00 91.25 88 VAL A N 1
ATOM 642 C CA . VAL A 1 88 ? 34.385 6.985 -47.429 1.00 91.25 88 VAL A CA 1
ATOM 643 C C . VAL A 1 88 ? 34.087 8.353 -48.042 1.00 91.25 88 VAL A C 1
ATOM 645 O O . VAL A 1 88 ? 34.968 9.202 -48.133 1.00 91.25 88 VAL A O 1
ATOM 648 N N . ARG A 1 89 ? 32.838 8.583 -48.464 1.00 91.50 89 ARG A N 1
ATOM 649 C CA . ARG A 1 89 ? 32.473 9.793 -49.208 1.00 91.50 89 ARG A CA 1
ATOM 650 C C . ARG A 1 89 ? 32.257 11.005 -48.294 1.00 91.50 89 ARG A C 1
ATOM 652 O O . ARG A 1 89 ? 32.598 12.116 -48.687 1.00 91.50 89 ARG A O 1
ATOM 659 N N . ARG A 1 90 ? 31.677 10.809 -47.100 1.00 91.50 90 ARG A N 1
ATOM 660 C CA . ARG A 1 90 ? 31.441 11.853 -46.083 1.00 91.50 90 ARG A CA 1
ATOM 661 C C . ARG A 1 90 ? 31.497 11.282 -44.654 1.00 91.50 90 ARG A C 1
ATOM 663 O O . ARG A 1 90 ? 30.450 11.027 -44.050 1.00 91.50 90 ARG A O 1
ATOM 670 N N . PRO A 1 91 ? 32.698 11.140 -44.070 1.00 89.62 91 PRO A N 1
ATOM 671 C CA . PRO A 1 91 ? 32.859 10.569 -42.732 1.00 89.62 91 PRO A CA 1
ATOM 672 C C . PRO A 1 91 ? 32.242 11.439 -41.628 1.00 89.62 91 PRO A C 1
ATOM 674 O O . PRO A 1 91 ? 31.658 10.905 -40.687 1.00 89.62 91 PRO A O 1
ATOM 677 N N . GLU A 1 92 ? 32.311 12.768 -41.749 1.00 90.44 92 GLU A N 1
ATOM 678 C CA . GLU A 1 92 ? 31.774 13.692 -40.736 1.00 90.44 92 GLU A CA 1
ATOM 679 C C . GLU A 1 92 ? 30.249 13.599 -40.607 1.00 90.44 92 GLU A C 1
ATOM 681 O O . GLU A 1 92 ? 29.723 13.497 -39.500 1.00 90.44 92 GLU A O 1
ATOM 686 N N . GLN A 1 93 ? 29.531 13.504 -41.731 1.00 91.00 93 GLN A N 1
ATOM 687 C CA . GLN A 1 93 ? 28.075 13.334 -41.704 1.00 91.00 93 GLN A CA 1
ATOM 688 C C . GLN A 1 93 ? 27.671 11.988 -41.091 1.00 91.00 93 GLN A C 1
ATOM 690 O O . GLN A 1 93 ? 26.719 11.932 -40.320 1.00 91.00 93 GLN A O 1
ATOM 695 N N . MET A 1 94 ? 28.404 10.903 -41.366 1.00 91.50 94 MET A N 1
ATOM 696 C CA . MET A 1 94 ? 28.098 9.597 -40.766 1.00 91.50 94 MET A CA 1
ATOM 697 C C . MET A 1 94 ? 28.354 9.563 -39.255 1.00 91.50 94 MET A C 1
ATOM 699 O O . MET A 1 94 ? 27.599 8.912 -38.529 1.00 91.50 94 MET A O 1
ATOM 703 N N . LYS A 1 95 ? 29.375 10.282 -38.767 1.00 90.19 95 LYS A N 1
ATOM 704 C CA . LYS A 1 95 ? 29.600 10.476 -37.325 1.00 90.19 95 LYS A CA 1
ATOM 705 C C . LYS A 1 95 ? 28.442 11.246 -36.690 1.00 90.19 95 LYS A C 1
ATOM 707 O O . LYS A 1 95 ? 27.961 10.843 -35.633 1.00 90.19 95 LYS A O 1
ATOM 712 N N . GLU A 1 96 ? 27.977 12.310 -37.342 1.00 93.38 96 GLU A N 1
ATOM 713 C CA . GLU A 1 96 ? 26.849 13.111 -36.863 1.00 93.38 96 GLU A CA 1
ATOM 714 C C . GLU A 1 96 ? 25.541 12.307 -36.839 1.00 93.38 96 GLU A C 1
ATOM 716 O O . GLU A 1 96 ? 24.820 12.345 -35.844 1.00 93.38 96 GLU A O 1
ATOM 721 N N . VAL A 1 97 ? 25.261 11.514 -37.879 1.00 94.31 97 VAL A N 1
ATOM 722 C CA . VAL A 1 97 ? 24.082 10.632 -37.930 1.00 94.31 97 VAL A CA 1
ATOM 723 C C . VAL A 1 97 ? 24.123 9.598 -36.812 1.00 94.31 97 VAL A C 1
ATOM 725 O O . VAL A 1 97 ? 23.127 9.430 -36.114 1.00 94.31 97 VAL A O 1
ATOM 728 N N . ARG A 1 98 ? 25.268 8.937 -36.589 1.00 93.25 98 ARG A N 1
ATOM 729 C CA . ARG A 1 98 ? 25.413 7.973 -35.488 1.00 93.25 98 ARG A CA 1
ATOM 730 C C . ARG A 1 98 ? 25.175 8.639 -34.135 1.00 93.25 98 ARG A C 1
ATOM 732 O O . ARG A 1 98 ? 24.469 8.087 -33.299 1.00 93.25 98 ARG A O 1
ATOM 739 N N . LYS A 1 99 ? 25.743 9.831 -33.925 1.00 93.06 99 LYS A N 1
ATOM 740 C CA . LYS A 1 99 ? 25.555 10.605 -32.692 1.00 93.06 99 LYS A CA 1
ATOM 741 C C . LYS A 1 99 ? 24.076 10.935 -32.467 1.00 93.06 99 LYS A C 1
ATOM 743 O O . LYS A 1 99 ? 23.544 10.589 -31.417 1.00 93.06 99 LYS A O 1
ATOM 748 N N . LYS A 1 100 ? 23.401 11.501 -33.474 1.00 95.19 100 LYS A N 1
ATOM 749 C CA . LYS A 1 100 ? 21.962 11.808 -33.410 1.00 95.19 100 LYS A CA 1
ATOM 750 C C . LYS A 1 100 ? 21.117 10.557 -33.193 1.00 95.19 100 LYS A C 1
ATOM 752 O O . LYS A 1 100 ? 20.156 10.600 -32.437 1.00 95.19 100 LYS A O 1
ATOM 757 N N . PHE A 1 101 ? 21.477 9.438 -33.819 1.00 94.19 101 PHE A N 1
ATOM 758 C CA . PHE A 1 101 ? 20.796 8.164 -33.609 1.00 94.19 101 PHE A CA 1
ATOM 759 C C . PHE A 1 101 ? 20.890 7.713 -32.149 1.00 94.19 101 PHE A C 1
ATOM 761 O O . PHE A 1 101 ? 19.860 7.414 -31.552 1.00 94.19 101 PHE A O 1
ATOM 768 N N . CYS A 1 102 ? 22.090 7.717 -31.557 1.00 93.31 102 CYS A N 1
ATOM 769 C CA . CYS A 1 102 ? 22.268 7.356 -30.150 1.00 93.31 102 CYS A CA 1
ATOM 770 C C . CYS A 1 102 ? 21.482 8.290 -29.215 1.00 93.31 102 CYS A C 1
ATOM 772 O O . CYS A 1 102 ? 20.805 7.802 -28.316 1.00 93.31 102 CYS A O 1
ATOM 774 N N . GLU A 1 103 ? 21.514 9.605 -29.458 1.00 95.25 103 GLU A N 1
ATOM 775 C CA . GLU A 1 103 ? 20.783 10.604 -28.662 1.00 95.25 103 GLU A CA 1
ATOM 776 C C . GLU A 1 103 ? 19.258 10.413 -28.742 1.00 95.25 103 GLU A C 1
ATOM 778 O O . GLU A 1 103 ? 18.575 10.372 -27.719 1.00 95.25 103 GLU A O 1
ATOM 783 N N . ILE A 1 104 ? 18.714 10.254 -29.954 1.00 96.44 104 ILE A N 1
ATOM 784 C CA . ILE A 1 104 ? 17.272 10.065 -30.172 1.00 96.44 104 ILE A CA 1
ATOM 785 C C . ILE A 1 104 ? 16.812 8.721 -29.603 1.00 96.44 104 ILE A C 1
ATOM 787 O O . ILE A 1 104 ? 15.753 8.646 -28.978 1.00 96.44 104 ILE A O 1
ATOM 791 N N . TYR A 1 105 ? 17.592 7.659 -29.810 1.00 95.44 105 TYR A N 1
ATOM 792 C CA . TYR A 1 105 ? 17.286 6.339 -29.271 1.00 95.44 105 TYR A CA 1
ATOM 793 C C . TYR A 1 105 ? 17.256 6.366 -27.742 1.00 95.44 105 TYR A C 1
ATOM 795 O O . TYR A 1 105 ? 16.279 5.919 -27.146 1.00 95.44 105 TYR A O 1
ATOM 803 N N . GLU A 1 106 ? 18.275 6.948 -27.107 1.00 95.62 106 GLU A N 1
ATOM 804 C CA . GLU A 1 106 ? 18.333 7.090 -25.654 1.00 95.62 106 GLU A CA 1
ATOM 805 C C . GLU A 1 106 ? 17.129 7.865 -25.108 1.00 95.62 106 GLU A C 1
ATOM 807 O O . GLU A 1 106 ? 16.459 7.396 -24.185 1.00 95.62 106 GLU A O 1
ATOM 812 N N . LEU A 1 107 ? 16.812 9.016 -25.707 1.00 96.00 107 LEU A N 1
ATOM 813 C CA . LEU A 1 107 ? 15.675 9.838 -25.300 1.00 96.00 107 LEU A CA 1
ATOM 814 C C . LEU A 1 107 ? 14.349 9.074 -25.420 1.00 96.00 107 LEU A C 1
ATOM 816 O O . LEU A 1 107 ? 13.540 9.081 -24.490 1.00 96.00 107 LEU A O 1
ATOM 820 N N . ASN A 1 108 ? 14.133 8.390 -26.546 1.00 96.69 108 ASN A N 1
ATOM 821 C CA . ASN A 1 108 ? 12.912 7.627 -26.784 1.00 96.69 108 ASN A CA 1
ATOM 822 C C . ASN A 1 108 ? 12.786 6.443 -25.825 1.00 96.69 108 ASN A C 1
ATOM 824 O O . ASN A 1 108 ? 11.705 6.223 -25.281 1.00 96.69 108 ASN A O 1
ATOM 828 N N . VAL A 1 109 ? 13.859 5.689 -25.582 1.00 96.25 109 VAL A N 1
ATOM 829 C CA . VAL A 1 109 ? 13.826 4.541 -24.664 1.00 96.25 109 VAL A CA 1
ATOM 830 C C . VAL A 1 109 ? 13.570 5.002 -23.230 1.00 96.25 109 VAL A C 1
ATOM 832 O O . VAL A 1 109 ? 12.700 4.437 -22.571 1.00 96.25 109 VAL A O 1
ATOM 835 N N . ARG A 1 110 ? 14.238 6.069 -22.767 1.00 96.12 110 ARG A N 1
ATOM 836 C CA . ARG A 1 110 ? 13.981 6.673 -21.445 1.00 96.12 110 ARG A CA 1
ATOM 837 C C . ARG A 1 110 ? 12.523 7.109 -21.301 1.00 96.12 110 ARG A C 1
ATOM 839 O O . ARG A 1 110 ? 11.882 6.780 -20.307 1.00 96.12 110 ARG A O 1
ATOM 846 N N . LYS A 1 111 ? 11.979 7.794 -22.312 1.00 97.12 111 LYS A N 1
ATOM 847 C CA . LYS A 1 111 ? 10.585 8.256 -22.311 1.00 97.12 111 LYS A CA 1
ATOM 848 C C . LYS A 1 111 ? 9.589 7.094 -22.265 1.00 97.12 111 LYS A C 1
ATOM 850 O O . LYS A 1 111 ? 8.680 7.116 -21.443 1.00 97.12 111 LYS A O 1
ATOM 855 N N . ASN A 1 112 ? 9.767 6.081 -23.115 1.00 96.12 112 ASN A N 1
ATOM 856 C CA . ASN A 1 112 ? 8.896 4.901 -23.126 1.00 96.12 112 ASN A CA 1
ATOM 857 C C . ASN A 1 112 ? 8.975 4.133 -21.802 1.00 96.12 112 ASN A C 1
ATOM 859 O O . ASN A 1 112 ? 7.954 3.702 -21.275 1.00 96.12 112 ASN A O 1
ATOM 863 N N . PHE A 1 113 ? 10.172 3.994 -21.232 1.00 96.00 113 PHE A N 1
ATOM 864 C CA . PHE A 1 113 ? 10.357 3.342 -19.940 1.00 96.00 113 PHE A CA 1
ATOM 865 C C . PHE A 1 113 ? 9.627 4.087 -18.816 1.00 96.00 113 PHE A C 1
ATOM 867 O O . PHE A 1 113 ? 8.919 3.466 -18.024 1.00 96.00 113 PHE A O 1
ATOM 874 N N . GLN A 1 114 ? 9.729 5.418 -18.786 1.00 95.56 114 GLN A N 1
ATOM 875 C CA . GLN A 1 114 ? 9.018 6.244 -17.814 1.00 95.56 114 GLN A CA 1
ATOM 876 C C . GLN A 1 114 ? 7.494 6.125 -17.966 1.00 95.56 114 GLN A C 1
ATOM 878 O O . GLN A 1 114 ? 6.795 5.951 -16.971 1.00 95.56 114 GLN A O 1
ATOM 883 N N . ASP A 1 115 ? 6.981 6.140 -19.197 1.00 96.75 115 ASP A N 1
ATOM 884 C CA . ASP A 1 115 ? 5.551 5.953 -19.470 1.00 96.75 115 ASP A CA 1
ATOM 885 C C . ASP A 1 115 ? 5.054 4.559 -19.034 1.00 96.75 115 ASP A C 1
ATOM 887 O O . ASP A 1 115 ? 4.009 4.414 -18.392 1.00 96.75 115 ASP A O 1
ATOM 891 N N . MET A 1 116 ? 5.852 3.512 -19.269 1.00 94.56 116 MET A N 1
ATOM 892 C CA . MET A 1 116 ? 5.566 2.160 -18.776 1.00 94.56 116 MET A CA 1
ATOM 893 C C . MET A 1 116 ? 5.570 2.075 -17.242 1.00 94.56 116 MET A C 1
ATOM 895 O O . MET A 1 116 ? 4.717 1.395 -16.665 1.00 94.56 116 MET A O 1
ATOM 899 N N . ILE A 1 117 ? 6.499 2.761 -16.570 1.00 95.31 117 ILE A N 1
ATOM 900 C CA . ILE A 1 117 ? 6.544 2.833 -15.104 1.00 95.31 117 ILE A CA 1
ATOM 901 C C . ILE A 1 117 ? 5.291 3.521 -14.557 1.00 95.31 117 ILE A C 1
ATOM 903 O O . ILE A 1 117 ? 4.676 3.017 -13.611 1.00 95.31 117 ILE A O 1
ATOM 907 N N . SER A 1 118 ? 4.910 4.656 -15.146 1.00 94.06 118 SER A N 1
ATOM 908 C CA . SER A 1 118 ? 3.767 5.457 -14.709 1.00 94.06 118 SER A CA 1
ATOM 909 C C . SER A 1 118 ? 2.440 4.742 -14.955 1.00 94.06 118 SER A C 1
ATOM 911 O O . SER A 1 118 ? 1.632 4.631 -14.032 1.00 94.06 118 SER A O 1
ATOM 913 N N . SER A 1 119 ? 2.231 4.193 -16.154 1.00 95.62 119 SER A N 1
ATOM 914 C CA . SER A 1 119 ? 0.994 3.485 -16.522 1.00 95.62 119 SER A CA 1
ATOM 915 C C . SER A 1 119 ? 0.719 2.274 -15.629 1.00 95.62 119 SER A C 1
ATOM 917 O O . SER A 1 119 ? -0.419 2.045 -15.220 1.00 95.62 119 SER A O 1
ATOM 919 N N . ARG A 1 120 ? 1.762 1.522 -15.263 1.00 94.62 120 ARG A N 1
ATOM 920 C CA . ARG A 1 120 ? 1.641 0.324 -14.416 1.00 94.62 120 ARG A CA 1
ATOM 921 C C . ARG A 1 120 ? 1.786 0.604 -12.925 1.00 94.62 120 ARG A C 1
ATOM 923 O O . ARG A 1 120 ? 1.672 -0.327 -12.133 1.00 94.62 120 ARG A O 1
ATOM 930 N N . LYS A 1 121 ? 2.060 1.854 -12.531 1.00 92.94 121 LYS A N 1
ATOM 931 C CA . LYS A 1 121 ? 2.362 2.244 -11.140 1.00 92.94 121 LYS A CA 1
ATOM 932 C C . LYS A 1 121 ? 3.451 1.355 -10.519 1.00 92.94 121 LYS A C 1
ATOM 934 O O . LYS A 1 121 ? 3.383 0.990 -9.344 1.00 92.94 121 LYS A O 1
ATOM 939 N N . LEU A 1 122 ? 4.459 0.994 -11.317 1.00 93.31 122 LEU A N 1
ATOM 940 C CA . LEU A 1 122 ? 5.433 -0.041 -10.960 1.00 93.31 122 LEU A CA 1
ATOM 941 C C . LEU A 1 122 ? 6.238 0.329 -9.708 1.00 93.31 122 LEU A C 1
ATOM 943 O O . LEU A 1 122 ? 6.450 -0.520 -8.849 1.00 93.31 122 LEU A O 1
ATOM 947 N N . LEU A 1 123 ? 6.638 1.597 -9.575 1.00 90.69 123 LEU A N 1
ATOM 948 C CA . LEU A 1 123 ? 7.397 2.073 -8.413 1.00 90.69 123 LEU A CA 1
ATOM 949 C C . LEU A 1 123 ? 6.608 1.902 -7.112 1.00 90.69 123 LEU A C 1
ATOM 951 O O . LEU A 1 123 ? 7.131 1.353 -6.149 1.00 90.69 123 LEU A O 1
ATOM 955 N N . ALA A 1 124 ? 5.326 2.279 -7.113 1.00 90.19 124 ALA A N 1
ATOM 956 C CA . ALA A 1 124 ? 4.456 2.096 -5.955 1.00 90.19 124 ALA A CA 1
ATOM 957 C C . ALA A 1 124 ? 4.274 0.608 -5.612 1.00 90.19 124 ALA A C 1
ATOM 959 O O . ALA A 1 124 ? 4.269 0.237 -4.442 1.00 90.19 124 ALA A O 1
ATOM 960 N N . SER A 1 125 ? 4.175 -0.258 -6.626 1.00 92.88 125 SER A N 1
ATOM 961 C CA . SER A 1 125 ? 4.086 -1.706 -6.418 1.00 92.88 125 SER A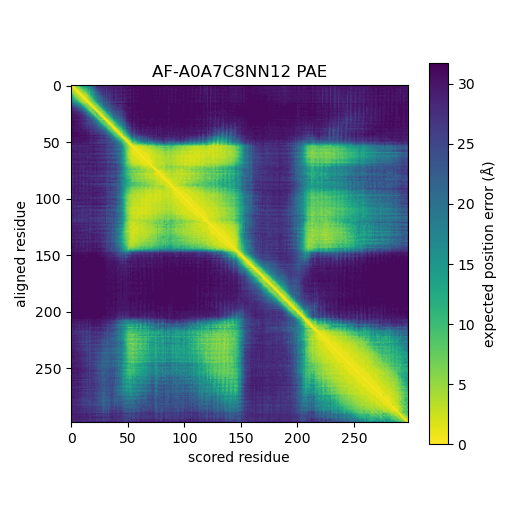 CA 1
ATOM 962 C C . SER A 1 125 ? 5.373 -2.304 -5.842 1.00 92.88 125 SER A C 1
ATOM 964 O O . SER A 1 125 ? 5.290 -3.201 -5.005 1.00 92.88 125 SER A O 1
ATOM 966 N N . LEU A 1 126 ? 6.549 -1.857 -6.291 1.00 91.75 126 LEU A N 1
ATOM 967 C CA . LEU A 1 126 ? 7.837 -2.331 -5.777 1.00 91.75 126 LEU A CA 1
ATOM 968 C C . LEU A 1 126 ? 8.080 -1.849 -4.348 1.00 91.75 126 LEU A C 1
ATOM 970 O O . LEU A 1 126 ? 8.528 -2.634 -3.516 1.00 91.75 126 LEU A O 1
ATOM 974 N N . ASP A 1 127 ? 7.718 -0.602 -4.053 1.00 91.12 127 ASP A N 1
ATOM 975 C CA . ASP A 1 127 ? 7.762 -0.063 -2.696 1.00 91.12 127 ASP A CA 1
ATOM 976 C C . ASP A 1 127 ? 6.824 -0.848 -1.769 1.00 91.12 127 ASP A C 1
ATOM 978 O O . ASP A 1 127 ? 7.232 -1.262 -0.687 1.00 91.12 127 ASP A O 1
ATOM 982 N N . ASN A 1 128 ? 5.594 -1.140 -2.210 1.00 91.69 128 ASN A N 1
ATOM 983 C CA . ASN A 1 128 ? 4.657 -1.966 -1.447 1.00 91.69 128 ASN A CA 1
ATOM 984 C C . ASN A 1 128 ? 5.185 -3.393 -1.222 1.00 91.69 128 ASN A C 1
ATOM 986 O O . ASN A 1 128 ? 5.011 -3.965 -0.151 1.00 91.69 128 ASN A O 1
ATOM 990 N N . LEU A 1 129 ? 5.874 -3.971 -2.208 1.00 91.94 129 LEU A N 1
ATOM 991 C CA . LEU A 1 129 ? 6.504 -5.281 -2.060 1.00 91.94 129 LEU A CA 1
ATOM 992 C C . LEU A 1 129 ? 7.661 -5.259 -1.045 1.00 91.94 129 LEU A C 1
ATOM 994 O O . LEU A 1 129 ? 7.843 -6.228 -0.308 1.00 91.94 129 LEU A O 1
ATOM 998 N N . ASP A 1 130 ? 8.450 -4.182 -1.000 1.00 91.69 130 ASP A N 1
ATOM 999 C CA . ASP A 1 130 ? 9.499 -3.996 0.013 1.00 91.69 130 ASP A CA 1
ATOM 1000 C C . ASP A 1 130 ? 8.883 -3.921 1.426 1.00 91.69 130 ASP A C 1
ATOM 1002 O O . ASP A 1 130 ? 9.379 -4.586 2.340 1.00 91.69 130 ASP A O 1
ATOM 1006 N N . ILE A 1 131 ? 7.755 -3.214 1.582 1.00 90.81 131 ILE A N 1
ATOM 1007 C CA . ILE A 1 131 ? 6.976 -3.156 2.833 1.00 90.81 131 ILE A CA 1
ATOM 1008 C C . ILE A 1 131 ? 6.511 -4.560 3.238 1.00 90.81 131 ILE A C 1
ATOM 1010 O O . ILE A 1 131 ? 6.891 -5.052 4.301 1.00 90.81 131 ILE A O 1
ATOM 1014 N N . LEU A 1 132 ? 5.786 -5.259 2.360 1.00 90.25 132 LEU A N 1
ATOM 1015 C CA . LEU A 1 132 ? 5.237 -6.589 2.650 1.00 90.25 132 LEU A CA 1
ATOM 1016 C C . LEU A 1 132 ? 6.314 -7.611 3.026 1.00 90.25 132 LEU A C 1
ATOM 1018 O O . LEU A 1 132 ? 6.113 -8.424 3.926 1.00 90.25 132 LEU A O 1
ATOM 1022 N N . ILE A 1 133 ? 7.470 -7.576 2.360 1.00 90.69 133 ILE A N 1
ATOM 1023 C CA . ILE A 1 133 ? 8.561 -8.510 2.656 1.00 90.69 133 ILE A CA 1
ATOM 1024 C C . ILE A 1 133 ? 9.194 -8.211 4.005 1.00 90.69 133 ILE A C 1
ATOM 1026 O O . ILE A 1 133 ? 9.478 -9.144 4.754 1.00 90.69 133 ILE A O 1
ATOM 1030 N N . SER A 1 134 ? 9.387 -6.940 4.343 1.00 88.62 134 SER A N 1
ATOM 1031 C CA . SER A 1 134 ? 9.904 -6.588 5.662 1.00 88.62 134 SER A CA 1
ATOM 1032 C C . SER A 1 134 ? 8.920 -6.938 6.783 1.00 88.62 134 SER A C 1
ATOM 1034 O O . SER A 1 134 ? 9.335 -7.555 7.757 1.00 88.62 134 SER A O 1
ATOM 1036 N N . GLU A 1 135 ? 7.616 -6.686 6.617 1.00 89.38 135 GLU A N 1
ATOM 1037 C CA . GLU A 1 135 ? 6.605 -7.126 7.583 1.00 89.38 135 GLU A CA 1
ATOM 1038 C C . GLU A 1 135 ? 6.598 -8.649 7.743 1.00 89.38 135 GLU A C 1
ATOM 1040 O O . GLU A 1 135 ? 6.537 -9.161 8.861 1.00 89.38 135 GLU A O 1
ATOM 1045 N N . ALA A 1 136 ? 6.690 -9.391 6.636 1.00 87.88 136 ALA A N 1
ATOM 1046 C CA . ALA A 1 136 ? 6.758 -10.846 6.667 1.00 87.88 136 ALA A CA 1
ATOM 1047 C C . ALA A 1 136 ? 8.022 -11.344 7.388 1.00 87.88 136 ALA A C 1
ATOM 1049 O O . ALA A 1 136 ? 7.944 -12.286 8.177 1.00 87.88 136 ALA A O 1
ATOM 1050 N N . GLN A 1 137 ? 9.174 -10.702 7.169 1.00 88.50 137 GLN A N 1
ATOM 1051 C CA . GLN A 1 137 ? 10.415 -11.002 7.888 1.00 88.50 137 GLN A CA 1
ATOM 1052 C C . GLN A 1 137 ? 10.280 -10.719 9.385 1.00 88.50 137 GLN A C 1
ATOM 1054 O O . GLN A 1 137 ? 10.676 -11.560 10.189 1.00 88.50 137 GLN A O 1
ATOM 1059 N N . THR A 1 138 ? 9.666 -9.597 9.765 1.00 89.25 138 THR A N 1
ATOM 1060 C CA . THR A 1 138 ? 9.395 -9.259 11.168 1.00 89.25 138 THR A CA 1
ATOM 1061 C C . THR A 1 138 ? 8.471 -10.284 11.822 1.00 89.25 138 THR A C 1
ATOM 1063 O O . THR A 1 138 ? 8.766 -10.764 12.913 1.00 89.25 138 THR A O 1
ATOM 1066 N N . ARG A 1 139 ? 7.382 -10.684 11.151 1.00 84.44 139 ARG A N 1
ATOM 1067 C CA . ARG A 1 139 ? 6.464 -11.721 11.657 1.00 84.44 139 ARG A CA 1
ATOM 1068 C C . ARG A 1 139 ? 7.162 -13.073 11.792 1.00 84.44 139 ARG A C 1
ATOM 1070 O O . ARG A 1 139 ? 6.968 -13.747 12.797 1.00 84.44 139 ARG A O 1
ATOM 1077 N N . LYS A 1 140 ? 8.005 -13.451 10.825 1.00 85.69 140 LYS A N 1
ATOM 1078 C CA . LYS A 1 140 ? 8.809 -14.680 10.885 1.00 85.69 140 LYS A CA 1
ATOM 1079 C C . LYS A 1 140 ? 9.808 -14.650 12.044 1.00 85.69 140 LYS A C 1
ATOM 1081 O O . LYS A 1 140 ? 9.943 -15.652 12.737 1.00 85.69 140 LYS A O 1
ATOM 1086 N N . ALA A 1 141 ? 10.492 -13.526 12.255 1.00 87.25 141 ALA A N 1
ATOM 1087 C CA . ALA A 1 141 ? 11.434 -13.357 13.359 1.00 87.25 141 ALA A CA 1
ATOM 1088 C C . ALA A 1 141 ? 10.724 -13.464 14.715 1.00 87.25 141 ALA A C 1
ATOM 1090 O O . ALA A 1 141 ? 11.150 -14.247 15.555 1.00 87.25 141 ALA A O 1
ATOM 1091 N N . ARG A 1 142 ? 9.587 -12.772 14.878 1.00 86.25 142 ARG A N 1
ATOM 1092 C CA . ARG A 1 142 ? 8.748 -12.868 16.081 1.00 86.25 142 ARG A CA 1
ATOM 1093 C C . ARG A 1 142 ? 8.248 -14.292 16.322 1.00 86.25 142 ARG A C 1
ATOM 1095 O O . ARG A 1 142 ? 8.303 -14.772 17.443 1.00 86.25 142 ARG A O 1
ATOM 1102 N N . PHE A 1 143 ? 7.790 -14.978 15.275 1.00 80.06 143 PHE A N 1
ATOM 1103 C CA . PHE A 1 143 ? 7.345 -16.369 15.379 1.00 80.06 143 PHE A CA 1
ATOM 1104 C C . PHE A 1 143 ? 8.467 -17.305 15.847 1.00 80.06 143 PHE A C 1
ATOM 1106 O O . PHE A 1 143 ? 8.212 -18.199 16.648 1.00 80.06 143 PHE A O 1
ATOM 1113 N N . LEU A 1 144 ? 9.695 -17.093 15.363 1.00 81.00 144 LEU A N 1
ATOM 1114 C CA . LEU A 1 144 ? 10.866 -17.877 15.759 1.00 81.00 144 LEU A CA 1
ATOM 1115 C C . LEU A 1 144 ? 11.341 -17.556 17.187 1.00 81.00 144 LEU A C 1
ATOM 1117 O O . LEU A 1 144 ? 11.847 -18.441 17.865 1.00 81.00 144 LEU A O 1
ATOM 1121 N N . GLU A 1 145 ? 11.175 -16.313 17.644 1.00 81.12 145 GLU A N 1
ATOM 1122 C CA . GLU A 1 145 ? 11.443 -15.904 19.031 1.00 81.12 145 GLU A CA 1
ATOM 1123 C C . GLU A 1 145 ? 10.419 -16.499 20.011 1.00 81.12 145 GLU A C 1
ATOM 1125 O O . GLU A 1 145 ? 10.791 -16.978 21.077 1.00 81.12 145 GLU A O 1
ATOM 1130 N N . GLU A 1 146 ? 9.137 -16.509 19.634 1.00 78.81 146 GLU A N 1
ATOM 1131 C CA . GLU A 1 146 ? 8.037 -17.061 20.438 1.00 78.81 146 GLU A CA 1
ATOM 1132 C C . GLU A 1 146 ? 8.026 -18.601 20.444 1.00 78.81 146 GLU A C 1
ATOM 1134 O O . GLU A 1 146 ? 7.627 -19.213 21.432 1.00 78.81 146 GLU A O 1
ATOM 1139 N N . ASN A 1 147 ? 8.517 -19.235 19.371 1.00 74.25 147 ASN A N 1
ATOM 1140 C CA . ASN A 1 147 ? 8.685 -20.685 19.254 1.00 74.25 147 ASN A CA 1
ATOM 1141 C C . ASN A 1 147 ? 10.151 -21.030 18.942 1.00 74.25 147 ASN A C 1
ATOM 1143 O O . ASN A 1 147 ? 10.466 -21.387 17.799 1.00 74.25 147 ASN A O 1
ATOM 1147 N N . PRO A 1 148 ? 11.062 -20.933 19.927 1.00 66.19 148 PRO A N 1
ATOM 1148 C CA . PRO A 1 148 ? 12.449 -21.310 19.717 1.00 66.19 148 PRO A CA 1
ATOM 1149 C C . PRO A 1 148 ? 12.508 -22.802 19.384 1.00 66.19 148 PRO A C 1
ATOM 1151 O O . PRO A 1 148 ? 12.126 -23.651 20.192 1.00 66.19 148 PRO A O 1
ATOM 1154 N N . GLN A 1 149 ? 12.982 -23.138 18.182 1.00 57.81 149 GLN A N 1
ATOM 1155 C CA . GLN A 1 149 ? 13.320 -24.525 17.878 1.00 57.81 149 GLN A CA 1
ATOM 1156 C C . GLN A 1 149 ? 14.403 -24.984 18.869 1.00 57.81 149 GLN A C 1
ATOM 1158 O O . GLN A 1 149 ? 15.388 -24.260 19.052 1.00 57.81 149 GLN A O 1
ATOM 1163 N N . PRO A 1 150 ? 14.266 -26.173 19.490 1.00 55.84 150 PRO A N 1
ATOM 1164 C CA . PRO A 1 150 ? 15.377 -26.793 20.196 1.00 55.84 150 PRO A CA 1
ATOM 1165 C C . PRO A 1 150 ? 16.578 -26.838 19.245 1.00 55.84 150 PRO A C 1
ATOM 1167 O O . PRO A 1 150 ? 16.383 -27.175 18.070 1.00 55.84 150 PRO A O 1
ATOM 1170 N N . PRO A 1 151 ? 17.795 -26.484 19.695 1.00 52.75 151 PRO A N 1
ATOM 1171 C CA . PRO A 1 151 ? 18.967 -26.582 18.843 1.00 52.75 151 PRO A CA 1
ATOM 1172 C C . PRO A 1 151 ? 19.043 -28.015 18.319 1.00 52.75 151 PRO A C 1
ATOM 1174 O O . PRO A 1 151 ? 19.066 -28.963 19.107 1.00 52.75 151 PRO A O 1
ATOM 1177 N N . LEU A 1 152 ? 19.022 -28.169 16.992 1.00 57.19 152 LEU A N 1
ATOM 1178 C CA . LEU A 1 152 ? 19.260 -29.467 16.377 1.00 57.19 152 LEU A CA 1
ATOM 1179 C C . LEU A 1 152 ? 20.602 -29.985 16.917 1.00 57.19 152 LEU A C 1
ATOM 1181 O O . LEU A 1 152 ? 21.571 -29.215 16.915 1.00 57.19 152 LEU A O 1
ATOM 1185 N N . PRO A 1 153 ? 20.679 -31.239 17.399 1.00 58.28 153 PRO A N 1
ATOM 1186 C CA . PRO A 1 153 ? 21.948 -31.854 17.744 1.00 58.28 153 PRO A CA 1
ATOM 1187 C C . PRO A 1 153 ? 22.831 -31.798 16.500 1.00 58.28 153 PRO A C 1
ATOM 1189 O O . PRO A 1 153 ? 22.556 -32.446 15.493 1.00 58.28 153 PRO A O 1
ATOM 1192 N N . MET A 1 154 ? 23.848 -30.943 16.535 1.00 55.06 154 MET A N 1
ATOM 1193 C CA . MET A 1 154 ? 24.895 -30.943 15.529 1.00 55.06 154 MET A CA 1
ATOM 1194 C C . MET A 1 154 ? 25.677 -32.235 15.736 1.00 55.06 154 MET A C 1
ATOM 1196 O O . MET A 1 154 ? 26.567 -32.281 16.588 1.00 55.06 154 MET A O 1
ATOM 1200 N N . ASP A 1 155 ? 25.338 -33.285 14.992 1.00 57.22 155 ASP A N 1
ATOM 1201 C CA . ASP A 1 155 ? 26.242 -34.419 14.864 1.00 57.22 155 ASP A CA 1
ATOM 1202 C C . ASP A 1 155 ? 27.561 -33.888 14.279 1.00 57.22 155 ASP A C 1
ATOM 1204 O O . ASP A 1 155 ? 27.552 -33.180 13.261 1.00 57.22 155 ASP A O 1
ATOM 1208 N N . PRO A 1 156 ? 28.707 -34.133 14.941 1.00 57.84 156 PRO A N 1
ATOM 1209 C CA . PRO A 1 156 ? 29.984 -33.629 14.471 1.00 57.84 156 PRO A CA 1
ATOM 1210 C C . PRO A 1 156 ? 30.266 -34.189 13.071 1.00 57.84 156 PRO A C 1
ATOM 1212 O O . PRO A 1 156 ? 29.999 -35.368 12.819 1.00 57.84 156 PRO A O 1
ATOM 1215 N N . PRO A 1 157 ? 30.821 -33.377 12.151 1.00 55.94 157 PRO A N 1
ATOM 1216 C CA . PRO A 1 157 ? 31.110 -33.835 10.801 1.00 55.94 157 PRO A CA 1
ATOM 1217 C C . PRO A 1 157 ? 32.014 -35.075 10.863 1.00 55.94 157 PRO A C 1
ATOM 1219 O O . PRO A 1 157 ? 32.999 -35.066 11.615 1.00 55.94 157 PRO A O 1
ATOM 1222 N N . PRO A 1 158 ? 31.716 -36.141 10.095 1.00 51.75 158 PRO A N 1
ATOM 1223 C CA . PRO A 1 158 ? 32.573 -37.311 10.063 1.00 51.75 158 PRO A CA 1
ATOM 1224 C C . PRO A 1 158 ? 33.975 -36.889 9.615 1.00 51.75 158 PRO A C 1
ATOM 1226 O O . PRO A 1 158 ? 34.160 -36.262 8.569 1.00 51.75 158 PRO A O 1
ATOM 1229 N N . LYS A 1 159 ? 34.970 -37.208 10.450 1.00 47.88 159 LYS A N 1
ATOM 1230 C CA . LYS A 1 159 ? 36.390 -37.032 10.134 1.00 47.88 159 LYS A CA 1
ATOM 1231 C C . LYS A 1 159 ? 36.699 -37.759 8.819 1.00 47.88 159 LYS A C 1
ATOM 1233 O O . LYS A 1 159 ? 36.357 -38.935 8.709 1.00 47.88 159 LYS A O 1
ATOM 1238 N N . PRO A 1 160 ? 37.391 -37.125 7.859 1.00 49.06 160 PRO A N 1
ATOM 1239 C CA . PRO A 1 160 ? 37.901 -37.841 6.701 1.00 49.06 160 PRO A CA 1
ATOM 1240 C C . PRO A 1 160 ? 39.017 -38.787 7.159 1.00 49.06 160 PRO A C 1
ATOM 1242 O O . PRO A 1 160 ? 40.067 -38.341 7.627 1.00 49.06 160 PRO A O 1
ATOM 1245 N N . THR A 1 161 ? 38.794 -40.095 7.051 1.00 43.12 161 THR A N 1
ATOM 1246 C CA . THR A 1 161 ? 39.876 -41.083 7.113 1.00 43.12 161 THR A CA 1
ATOM 1247 C C . THR A 1 161 ? 40.633 -41.088 5.779 1.00 43.12 161 THR A C 1
ATOM 1249 O O . THR A 1 161 ? 39.989 -41.148 4.730 1.00 43.12 161 THR A O 1
ATOM 1252 N N . PRO A 1 162 ? 41.973 -40.995 5.794 1.00 42.84 162 PRO A N 1
ATOM 1253 C CA . PRO A 1 162 ? 42.804 -40.986 4.593 1.00 42.84 162 PRO A CA 1
ATOM 1254 C C . PRO A 1 162 ? 43.195 -42.397 4.109 1.00 42.84 162 PRO A C 1
ATOM 1256 O O . PRO A 1 162 ? 43.095 -43.356 4.870 1.00 42.84 162 PRO A O 1
ATOM 1259 N N . VAL A 1 163 ? 43.744 -42.408 2.881 1.00 42.12 163 VAL A N 1
ATOM 1260 C CA . VAL A 1 163 ? 44.517 -43.446 2.149 1.00 42.12 163 VAL A CA 1
ATOM 1261 C C . VAL A 1 163 ? 43.733 -44.670 1.616 1.00 42.12 163 VAL A C 1
ATOM 1263 O O . VAL A 1 163 ? 42.876 -45.196 2.305 1.00 42.12 163 VAL A O 1
ATOM 1266 N N . ASP A 1 164 ? 43.888 -45.163 0.375 1.00 39.38 164 ASP A N 1
ATOM 1267 C CA . ASP A 1 164 ? 45.026 -45.156 -0.561 1.00 39.38 164 ASP A CA 1
ATOM 1268 C C . ASP A 1 164 ? 44.614 -45.303 -2.050 1.00 39.38 164 ASP A C 1
ATOM 1270 O O . ASP A 1 164 ? 43.473 -45.615 -2.385 1.00 39.38 164 ASP A O 1
ATOM 1274 N N . LYS A 1 165 ? 45.587 -45.036 -2.932 1.00 36.03 165 LYS A N 1
ATOM 1275 C CA . LYS A 1 165 ? 45.553 -45.068 -4.406 1.00 36.03 165 LYS A CA 1
ATOM 1276 C C . LYS A 1 165 ? 45.642 -46.486 -5.011 1.00 36.03 165 LYS A C 1
ATOM 1278 O O . LYS A 1 165 ? 46.108 -47.410 -4.360 1.00 36.03 165 LYS A O 1
ATOM 1283 N N . GLU A 1 166 ? 45.380 -46.519 -6.328 1.00 31.62 166 GLU A N 1
ATOM 1284 C CA . GLU A 1 166 ? 45.681 -47.561 -7.341 1.00 31.62 166 GLU A CA 1
ATOM 1285 C C . GLU A 1 166 ? 44.662 -48.722 -7.400 1.00 31.62 166 GLU A C 1
ATOM 1287 O O . GLU A 1 166 ? 44.204 -49.202 -6.378 1.00 31.62 166 GLU A O 1
ATOM 1292 N N . ASN A 1 167 ? 44.206 -49.244 -8.544 1.00 27.55 167 ASN A N 1
ATOM 1293 C CA . ASN A 1 167 ? 44.693 -49.212 -9.922 1.00 27.55 167 ASN A CA 1
ATOM 1294 C C . ASN A 1 167 ? 43.572 -49.688 -10.882 1.00 27.55 167 ASN A C 1
ATOM 1296 O O . ASN A 1 167 ? 42.699 -50.446 -10.469 1.00 27.55 167 ASN A O 1
ATOM 1300 N N . GLY A 1 168 ? 43.691 -49.363 -12.174 1.00 28.78 168 GLY A N 1
ATOM 1301 C CA . GLY A 1 168 ? 43.334 -50.297 -13.253 1.00 28.78 168 GLY A CA 1
ATOM 1302 C C . GLY A 1 168 ? 41.908 -50.291 -13.812 1.00 28.78 168 GLY A C 1
ATOM 1303 O O . GLY A 1 168 ? 41.100 -51.162 -13.507 1.00 28.78 168 GLY A O 1
ATOM 1304 N N . THR A 1 169 ? 41.656 -49.383 -14.752 1.00 28.16 169 THR A N 1
ATOM 1305 C CA . THR A 1 169 ? 40.635 -49.520 -15.800 1.00 28.16 169 THR A CA 1
ATOM 1306 C C . THR A 1 169 ? 41.179 -50.435 -16.901 1.00 28.16 169 THR A C 1
ATOM 1308 O O . THR A 1 169 ? 42.248 -50.129 -17.414 1.00 28.16 169 THR A O 1
ATOM 1311 N N . ASP A 1 170 ? 40.458 -51.489 -17.307 1.00 28.95 170 ASP A N 1
ATOM 1312 C CA . ASP A 1 170 ? 40.261 -51.776 -18.738 1.00 28.95 170 ASP A CA 1
ATOM 1313 C C . ASP A 1 170 ? 39.221 -52.874 -19.054 1.00 28.95 170 ASP A C 1
ATOM 1315 O O . ASP A 1 170 ? 39.302 -54.013 -18.603 1.00 28.95 170 ASP A O 1
ATOM 1319 N N . LYS A 1 171 ? 38.343 -52.473 -19.982 1.00 28.97 171 LYS A N 1
ATOM 1320 C CA . LYS A 1 171 ? 37.625 -53.215 -21.033 1.00 28.97 171 LYS A CA 1
ATOM 1321 C C . LYS A 1 171 ? 36.277 -53.941 -20.762 1.00 28.97 171 LYS A C 1
ATOM 1323 O O . LYS A 1 171 ? 36.193 -54.816 -19.907 1.00 28.97 171 LYS A O 1
ATOM 1328 N N . PRO A 1 172 ? 35.236 -53.637 -21.581 1.00 37.28 172 PRO A N 1
ATOM 1329 C CA . PRO A 1 172 ? 33.905 -54.253 -21.555 1.00 37.28 172 PRO A CA 1
ATOM 1330 C C . PRO A 1 172 ? 33.689 -55.291 -22.680 1.00 37.28 172 PRO A C 1
ATOM 1332 O O . PRO A 1 172 ? 34.295 -55.187 -23.747 1.00 37.28 172 PRO A O 1
ATOM 1335 N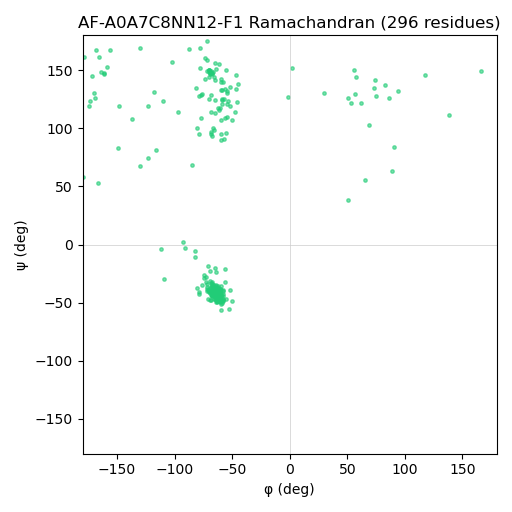 N . GLN A 1 173 ? 32.753 -56.222 -22.475 1.00 27.12 173 GLN A N 1
ATOM 1336 C CA . GLN A 1 173 ? 32.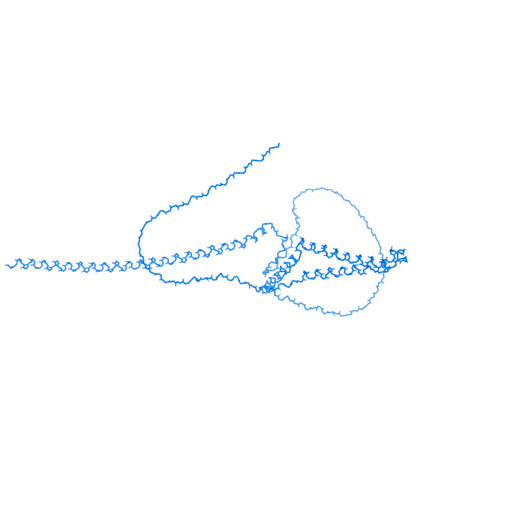061 -57.040 -23.494 1.00 27.12 173 GLN A CA 1
ATOM 1337 C C . GLN A 1 173 ? 30.639 -57.316 -22.951 1.00 27.12 173 GLN A C 1
ATOM 1339 O O . GLN A 1 173 ? 30.513 -57.664 -21.781 1.00 27.12 173 GLN A O 1
ATOM 1344 N N . LEU A 1 174 ? 29.557 -56.885 -23.628 1.00 30.38 174 LEU A N 1
ATOM 1345 C CA . LEU A 1 174 ? 28.830 -57.597 -24.713 1.00 30.38 174 LEU A CA 1
ATOM 1346 C C . LEU A 1 174 ? 28.363 -58.987 -24.219 1.00 30.38 174 LEU A C 1
ATOM 1348 O O . LEU A 1 174 ? 29.178 -59.736 -23.706 1.00 30.38 174 LEU A O 1
ATOM 1352 N N . GLU A 1 175 ? 27.122 -59.452 -24.336 1.00 26.80 175 GLU A N 1
ATOM 1353 C CA . GLU A 1 175 ? 25.970 -59.092 -25.163 1.00 26.80 175 GLU A CA 1
ATOM 1354 C C . GLU A 1 175 ? 24.793 -60.017 -24.777 1.00 26.80 175 GLU A C 1
ATOM 1356 O O . GLU A 1 175 ? 25.052 -61.093 -24.249 1.00 26.80 175 GLU A O 1
ATOM 1361 N N . GLU A 1 176 ? 23.564 -59.606 -25.141 1.00 24.47 176 GLU A N 1
ATOM 1362 C CA . GLU A 1 176 ? 22.384 -60.429 -25.519 1.00 24.47 176 GLU A CA 1
ATOM 1363 C C . GLU A 1 176 ? 21.862 -61.514 -24.535 1.00 24.47 176 GLU A C 1
ATOM 1365 O O . GLU A 1 176 ? 22.590 -62.121 -23.773 1.00 24.47 176 GLU A O 1
ATOM 1370 N N . LYS A 1 177 ? 20.582 -61.891 -24.449 1.00 27.12 177 LYS A N 1
ATOM 1371 C CA . LYS A 1 177 ? 19.449 -61.959 -25.390 1.00 27.12 177 LYS A CA 1
ATOM 1372 C C . LYS A 1 177 ? 18.209 -62.241 -24.515 1.00 27.12 177 LYS A C 1
ATOM 1374 O O . LYS A 1 177 ? 18.296 -63.043 -23.592 1.00 27.12 177 LYS A O 1
ATOM 1379 N N . SER A 1 178 ? 17.141 -61.452 -24.585 1.00 23.95 178 SER A N 1
ATOM 1380 C CA . SER A 1 178 ? 15.922 -61.663 -25.394 1.00 23.95 178 SER A CA 1
ATOM 1381 C C . SER A 1 178 ? 15.244 -63.035 -25.277 1.00 23.95 178 SER A C 1
ATOM 1383 O O . SER A 1 178 ? 15.859 -64.049 -25.593 1.00 23.95 178 SER A O 1
ATOM 1385 N N . ALA A 1 179 ? 13.943 -62.980 -24.952 1.00 27.12 179 ALA A N 1
ATOM 1386 C CA . ALA A 1 179 ? 12.790 -63.681 -25.558 1.00 27.12 179 ALA A CA 1
ATOM 1387 C C . ALA A 1 179 ? 11.824 -64.194 -24.457 1.00 27.12 179 ALA A C 1
ATOM 1389 O O . ALA A 1 179 ? 12.248 -64.941 -23.585 1.00 27.12 179 ALA A O 1
ATOM 1390 N N . GLU A 1 180 ? 10.598 -63.664 -24.296 1.00 21.44 180 GLU A N 1
ATOM 1391 C CA . GLU A 1 180 ? 9.387 -63.898 -25.132 1.00 21.44 180 GLU A CA 1
ATOM 1392 C C . GLU A 1 180 ? 8.797 -65.299 -24.824 1.00 21.44 180 GLU A C 1
ATOM 1394 O O . GLU A 1 180 ? 9.537 -66.267 -24.786 1.00 21.44 180 GLU A O 1
ATOM 1399 N N . ALA A 1 181 ? 7.518 -65.538 -24.506 1.00 25.97 181 ALA A N 1
ATOM 1400 C CA . ALA A 1 181 ? 6.267 -64.882 -24.869 1.00 25.97 181 ALA A CA 1
ATOM 1401 C C . ALA A 1 181 ? 5.083 -65.377 -23.988 1.00 25.97 181 ALA A C 1
ATOM 1403 O O . ALA A 1 181 ? 5.181 -66.435 -23.378 1.00 25.97 181 ALA A O 1
ATOM 1404 N N . SER A 1 182 ? 3.961 -64.637 -24.070 1.00 24.00 182 SER A N 1
ATOM 1405 C CA . SER A 1 182 ? 2.544 -65.071 -24.224 1.00 24.00 182 SER A CA 1
ATOM 1406 C C . SER A 1 182 ? 1.887 -65.950 -23.131 1.00 24.00 182 SER A C 1
ATOM 1408 O O . SER A 1 182 ? 2.401 -67.011 -22.820 1.00 24.00 182 SER A O 1
ATOM 1410 N N . SER A 1 183 ? 0.776 -65.635 -22.440 1.00 25.92 183 SER A N 1
ATOM 1411 C CA . SER A 1 183 ? -0.575 -65.072 -22.717 1.00 25.92 183 SER A CA 1
ATOM 1412 C C . SER A 1 183 ? -1.658 -66.114 -22.352 1.00 25.92 183 SER A C 1
ATOM 1414 O O . SER A 1 183 ? -1.482 -67.293 -22.630 1.00 25.92 183 SER A O 1
ATOM 1416 N N . THR A 1 184 ? -2.815 -65.624 -21.864 1.00 23.53 184 THR A N 1
ATOM 1417 C CA . THR A 1 184 ? -4.158 -66.274 -21.759 1.00 23.53 184 THR A CA 1
ATOM 1418 C C . THR A 1 184 ? -4.343 -67.355 -20.666 1.00 23.53 184 THR A C 1
ATOM 1420 O O . THR A 1 184 ? -3.429 -68.118 -20.411 1.00 23.53 184 THR A O 1
ATOM 1423 N N . GLU A 1 185 ? -5.457 -67.513 -19.933 1.00 26.75 185 GLU A N 1
ATOM 1424 C CA . GLU A 1 185 ? -6.786 -66.878 -19.897 1.00 26.75 185 GLU A CA 1
ATOM 1425 C C . GLU A 1 185 ? -7.519 -67.218 -18.563 1.00 26.75 185 GLU A C 1
ATOM 1427 O O . GLU A 1 185 ? -7.338 -68.295 -18.008 1.00 26.75 185 GLU A O 1
ATOM 1432 N N . ALA A 1 186 ? -8.343 -66.270 -18.096 1.00 25.97 186 ALA A N 1
ATOM 1433 C CA . ALA A 1 186 ? -9.606 -66.317 -17.326 1.00 25.97 186 ALA A CA 1
ATOM 1434 C C . ALA A 1 186 ? -9.989 -67.442 -16.315 1.00 25.97 186 ALA A C 1
ATOM 1436 O O . ALA A 1 186 ? -10.124 -68.613 -16.656 1.00 25.97 186 ALA A O 1
ATOM 1437 N N . GLY A 1 187 ? -10.415 -67.012 -15.104 1.00 27.30 187 GLY A N 1
ATOM 1438 C CA . GLY A 1 187 ? -11.151 -67.836 -14.116 1.00 27.30 187 GLY A CA 1
ATOM 1439 C C . GLY A 1 187 ? -11.565 -67.168 -12.774 1.00 27.30 187 GLY A C 1
ATOM 1440 O O . GLY A 1 187 ? -11.157 -67.631 -11.720 1.00 27.30 187 GLY A O 1
ATOM 1441 N N . VAL A 1 188 ? -12.341 -66.071 -12.826 1.00 27.52 188 VAL A N 1
ATOM 1442 C CA . VAL A 1 188 ? -13.258 -65.397 -11.841 1.00 27.52 188 VAL A CA 1
ATOM 1443 C C . VAL A 1 188 ? -13.450 -66.038 -10.426 1.00 27.52 188 VAL A C 1
ATOM 1445 O O . VAL A 1 188 ? -13.876 -67.186 -10.356 1.00 27.52 188 VAL A O 1
ATOM 1448 N N . LYS A 1 189 ? -13.274 -65.345 -9.262 1.00 29.70 189 LYS A N 1
ATOM 1449 C CA . LYS A 1 189 ? -14.241 -64.409 -8.589 1.00 29.70 189 LYS A CA 1
ATOM 1450 C C . LYS A 1 189 ? -13.658 -63.657 -7.331 1.00 29.70 189 LYS A C 1
ATOM 1452 O O . LYS A 1 189 ? -13.228 -64.317 -6.398 1.00 29.70 189 LYS A O 1
ATOM 1457 N N . LYS A 1 190 ? -13.711 -62.301 -7.361 1.00 29.64 190 LYS A N 1
ATOM 1458 C CA . LYS A 1 190 ? -13.753 -61.154 -6.366 1.00 29.64 190 LYS A CA 1
ATOM 1459 C C . LYS A 1 190 ? -13.686 -61.426 -4.824 1.00 29.64 190 LYS A C 1
ATOM 1461 O O . LYS A 1 190 ? -14.271 -62.440 -4.453 1.00 29.64 190 LYS A O 1
ATOM 1466 N N . PRO A 1 191 ? -13.173 -60.541 -3.904 1.00 34.66 191 PRO A N 1
ATOM 1467 C CA . PRO A 1 191 ? -12.938 -59.067 -3.935 1.00 34.66 191 PRO A CA 1
ATOM 1468 C C . PRO A 1 191 ? -11.522 -58.585 -3.511 1.00 34.66 191 PRO A C 1
ATOM 1470 O O . PRO A 1 191 ? -10.750 -59.391 -3.024 1.00 34.66 191 PRO A O 1
ATOM 1473 N N . GLU A 1 192 ? -11.184 -57.299 -3.722 1.00 29.05 192 GLU A N 1
ATOM 1474 C CA . GLU A 1 192 ? -10.533 -56.370 -2.754 1.00 29.05 192 GLU A CA 1
ATOM 1475 C C . GLU A 1 192 ? -9.980 -55.085 -3.415 1.00 29.05 192 GLU A C 1
ATOM 1477 O O . GLU A 1 192 ? -9.637 -55.050 -4.597 1.00 29.05 192 GLU A O 1
ATOM 1482 N N . GLU A 1 193 ? -10.004 -54.019 -2.613 1.00 27.08 193 GLU A N 1
ATOM 1483 C CA . GLU A 1 193 ? -9.592 -52.634 -2.845 1.00 27.08 193 GLU A CA 1
ATOM 1484 C C . GLU A 1 193 ? -8.058 -52.487 -2.880 1.00 27.08 193 GLU A C 1
ATOM 1486 O O . GLU A 1 193 ? -7.322 -53.327 -2.370 1.00 27.08 193 GLU A O 1
ATOM 1491 N N . GLY A 1 194 ? -7.556 -51.400 -3.472 1.00 29.36 194 GLY A N 1
ATOM 1492 C CA . GLY A 1 194 ? -6.118 -51.145 -3.582 1.00 29.36 194 GLY A CA 1
ATOM 1493 C C . GLY A 1 194 ? -5.810 -49.715 -4.003 1.00 29.36 194 GLY A C 1
ATOM 1494 O O . GLY A 1 194 ? -5.120 -49.486 -4.994 1.00 29.36 194 GLY A O 1
ATOM 1495 N N . GLU A 1 195 ? -6.382 -48.761 -3.272 1.00 30.42 195 GLU A N 1
ATOM 1496 C CA . GLU A 1 195 ? -6.018 -47.350 -3.319 1.00 30.42 195 GLU A CA 1
ATOM 1497 C C . GLU A 1 195 ? -4.542 -47.163 -2.938 1.00 30.42 195 GLU A C 1
ATOM 1499 O O . GLU A 1 195 ? -3.995 -47.856 -2.075 1.00 30.42 195 GLU A O 1
ATOM 1504 N N . GLY A 1 196 ? -3.885 -46.223 -3.620 1.00 29.94 196 GLY A N 1
ATOM 1505 C CA . GLY A 1 196 ? -2.483 -45.878 -3.421 1.00 29.94 196 GLY A CA 1
ATOM 1506 C C . GLY A 1 196 ? -2.192 -45.528 -1.964 1.00 29.94 196 GLY A C 1
ATOM 1507 O O . GLY A 1 196 ? -2.615 -44.498 -1.449 1.00 29.94 196 GLY A O 1
ATOM 1508 N N . LYS A 1 197 ? -1.450 -46.432 -1.331 1.00 27.41 197 LYS A N 1
ATOM 1509 C CA . LYS A 1 197 ? -1.051 -46.471 0.070 1.00 27.41 197 LYS A CA 1
ATOM 1510 C C . LYS A 1 197 ? -0.490 -45.141 0.584 1.00 27.41 197 LYS A C 1
ATOM 1512 O O . LYS A 1 197 ? 0.617 -44.732 0.240 1.00 27.41 197 LYS A O 1
ATOM 1517 N N . VAL A 1 198 ? -1.249 -44.556 1.505 1.00 33.59 198 VAL A N 1
ATOM 1518 C CA . VAL A 1 198 ? -0.779 -43.669 2.567 1.00 33.59 198 VAL A CA 1
ATOM 1519 C C . VAL A 1 198 ? 0.123 -44.475 3.509 1.00 33.59 198 VAL A C 1
ATOM 1521 O O . VAL A 1 198 ? -0.282 -45.496 4.059 1.00 33.59 198 VAL A O 1
ATOM 1524 N N . ALA A 1 199 ? 1.345 -43.998 3.708 1.00 29.25 199 ALA A N 1
ATOM 1525 C CA . ALA A 1 199 ? 2.138 -44.212 4.913 1.00 29.25 199 ALA A CA 1
ATOM 1526 C C . ALA A 1 199 ? 2.750 -42.829 5.201 1.00 29.25 199 ALA A C 1
ATOM 1528 O O . ALA A 1 199 ? 3.493 -42.316 4.377 1.00 29.25 199 ALA A O 1
ATOM 1529 N N . GLY A 1 200 ? 2.350 -42.075 6.220 1.00 27.00 200 GLY A N 1
ATOM 1530 C CA . GLY A 1 200 ? 2.045 -42.517 7.572 1.00 27.00 200 GLY A CA 1
ATOM 1531 C C . GLY A 1 200 ? 3.331 -42.480 8.387 1.00 27.00 200 GLY A C 1
ATOM 1532 O O . GLY A 1 200 ? 3.802 -43.525 8.815 1.00 27.00 200 GLY A O 1
ATOM 1533 N N . GLU A 1 201 ? 3.899 -41.285 8.563 1.00 30.11 201 GLU A N 1
ATOM 1534 C CA . GLU A 1 201 ? 4.930 -41.030 9.569 1.00 30.11 201 GLU A CA 1
ATOM 1535 C C . GLU A 1 201 ? 4.361 -40.022 10.575 1.00 30.11 201 GLU A C 1
ATOM 1537 O O . GLU A 1 201 ? 4.523 -38.808 10.481 1.00 30.11 201 GLU A O 1
ATOM 1542 N N . GLU A 1 202 ? 3.577 -40.569 11.503 1.00 36.97 202 GLU A N 1
ATOM 1543 C CA . GLU A 1 202 ? 3.194 -39.933 12.760 1.00 36.97 202 GLU A CA 1
ATOM 1544 C C . GLU A 1 202 ? 4.347 -40.109 13.761 1.00 36.97 202 GLU A C 1
ATOM 1546 O O . GLU A 1 202 ? 4.505 -41.173 14.354 1.00 36.97 202 GLU A O 1
ATOM 1551 N N . ALA A 1 203 ? 5.154 -39.060 13.934 1.00 32.94 203 ALA A N 1
ATOM 1552 C CA . ALA A 1 203 ? 5.930 -38.720 15.135 1.00 32.94 203 ALA A CA 1
ATOM 1553 C C . ALA A 1 203 ? 6.568 -37.342 14.852 1.00 32.94 203 ALA A C 1
ATOM 1555 O O . ALA A 1 203 ? 7.311 -37.198 13.896 1.00 32.94 203 ALA A O 1
ATOM 1556 N N . ASN A 1 204 ? 6.331 -36.247 15.570 1.00 32.88 204 ASN A N 1
ATOM 1557 C CA . ASN A 1 204 ? 6.192 -36.096 17.006 1.00 32.88 204 ASN A CA 1
ATOM 1558 C C . ASN A 1 204 ? 5.426 -34.792 17.322 1.00 32.88 204 ASN A C 1
ATOM 1560 O O . ASN A 1 204 ? 5.444 -33.826 16.558 1.00 32.88 204 ASN A O 1
ATOM 1564 N N . LYS A 1 205 ? 4.745 -34.799 18.467 1.00 42.44 205 LYS A N 1
ATOM 1565 C CA . LYS A 1 205 ? 3.863 -33.755 18.995 1.00 42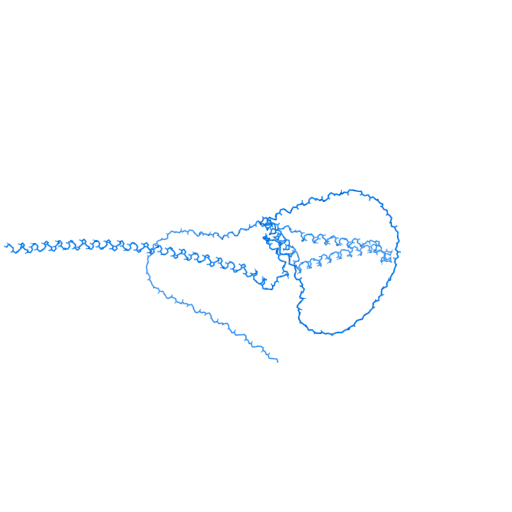.44 205 LYS A CA 1
ATOM 1566 C C . LY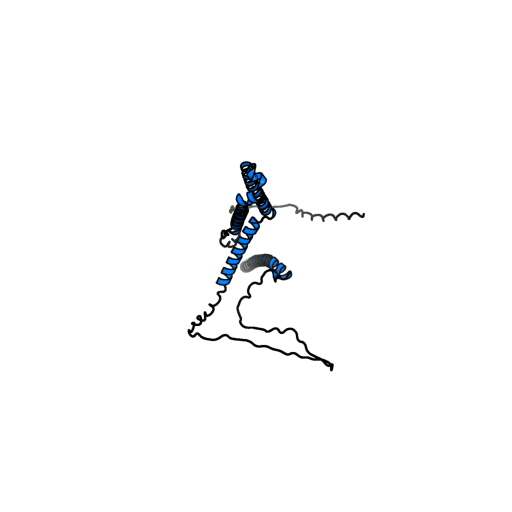S A 1 205 ? 4.589 -32.423 19.234 1.00 42.44 205 LYS A C 1
ATOM 1568 O O . LYS A 1 205 ? 5.785 -32.386 19.498 1.00 42.44 205 LYS A O 1
ATOM 1573 N N . SER A 1 206 ? 3.781 -31.358 19.202 1.00 40.16 206 SER A N 1
ATOM 1574 C CA . SER A 1 206 ? 4.082 -29.952 19.525 1.00 40.16 206 SER A CA 1
ATOM 1575 C C . SER A 1 206 ? 5.071 -29.229 18.607 1.00 40.16 206 SER A C 1
ATOM 1577 O O . SER A 1 206 ? 6.036 -28.629 19.066 1.00 40.16 206 SER A O 1
ATOM 1579 N N . GLY A 1 207 ? 4.787 -29.219 17.307 1.00 40.34 207 GLY A N 1
ATOM 1580 C CA . GLY A 1 207 ? 5.319 -28.214 16.388 1.00 40.34 207 GLY A CA 1
ATOM 1581 C C . GLY A 1 207 ? 4.152 -27.526 15.698 1.00 40.34 207 GLY A C 1
ATOM 1582 O O . GLY A 1 207 ? 3.353 -28.196 15.050 1.00 40.34 207 GLY A O 1
ATOM 1583 N N . VAL A 1 208 ? 4.007 -26.212 15.870 1.00 52.25 208 VAL A N 1
ATOM 1584 C CA . VAL A 1 208 ? 2.997 -25.427 15.147 1.00 52.25 208 VAL A CA 1
ATOM 1585 C C . VAL A 1 208 ? 3.174 -25.692 13.640 1.00 52.25 208 VAL A C 1
ATOM 1587 O O . VAL A 1 208 ? 4.287 -25.500 13.141 1.00 52.25 208 VAL A O 1
ATOM 1590 N N . PRO A 1 209 ? 2.137 -26.161 12.914 1.00 67.44 209 PRO A N 1
ATOM 1591 C CA . PRO A 1 209 ? 2.257 -26.448 11.489 1.00 67.44 209 PRO A CA 1
ATOM 1592 C C . PRO A 1 209 ? 2.673 -25.177 10.747 1.00 67.44 209 PRO A C 1
ATOM 1594 O O . PRO A 1 209 ? 2.138 -24.094 11.000 1.00 67.44 209 PRO A O 1
ATOM 1597 N N . LEU A 1 210 ? 3.665 -25.300 9.860 1.00 65.69 210 LEU A N 1
ATOM 1598 C CA . LEU A 1 210 ? 4.181 -24.157 9.112 1.00 65.69 210 LEU A CA 1
ATOM 1599 C C . LEU A 1 210 ? 3.039 -23.506 8.306 1.00 65.69 210 LEU A C 1
ATOM 1601 O O . LEU A 1 210 ? 2.219 -24.229 7.734 1.00 65.69 210 LEU A O 1
ATOM 1605 N N . PRO A 1 211 ? 2.980 -22.162 8.224 1.00 70.88 211 PRO A N 1
ATOM 1606 C CA . PRO A 1 211 ? 1.933 -21.472 7.481 1.00 70.88 211 PRO A CA 1
ATOM 1607 C C . PRO A 1 211 ? 1.898 -21.931 6.022 1.00 70.88 211 PRO A C 1
ATOM 1609 O O . PRO A 1 211 ? 2.909 -21.864 5.317 1.00 70.88 211 PRO A O 1
ATOM 1612 N N . LEU A 1 212 ? 0.726 -22.378 5.569 1.00 77.94 212 LEU A N 1
ATOM 1613 C CA . LEU A 1 212 ? 0.514 -22.764 4.179 1.00 77.94 212 LEU A CA 1
ATOM 1614 C C . LEU A 1 212 ? 0.644 -21.532 3.265 1.00 77.94 212 LEU A C 1
ATOM 1616 O O . LEU A 1 212 ? 0.250 -20.426 3.650 1.00 77.94 212 LEU A O 1
ATOM 1620 N N . PRO A 1 213 ? 1.192 -21.680 2.049 1.00 78.44 213 PRO A N 1
ATOM 1621 C CA . PRO A 1 213 ? 1.244 -20.588 1.090 1.00 78.44 213 PRO A CA 1
ATOM 1622 C C . PRO A 1 213 ? -0.153 -20.283 0.521 1.00 78.44 213 PRO A C 1
ATOM 1624 O O . PRO A 1 213 ? -0.987 -21.167 0.351 1.00 78.44 213 PRO A O 1
ATOM 1627 N N . ILE A 1 214 ? -0.392 -19.013 0.176 1.00 75.19 214 ILE A N 1
ATOM 1628 C CA . ILE A 1 214 ? -1.715 -18.460 -0.190 1.00 75.19 214 ILE A CA 1
ATOM 1629 C C . ILE A 1 214 ? -2.440 -19.157 -1.355 1.00 75.19 214 ILE A C 1
ATOM 1631 O O . ILE A 1 214 ? -3.650 -19.024 -1.480 1.00 75.19 214 ILE A O 1
ATOM 1635 N N . HIS A 1 215 ? -1.729 -19.884 -2.219 1.00 78.94 215 HIS A N 1
ATOM 1636 C CA . HIS A 1 215 ? -2.320 -20.579 -3.369 1.00 78.94 215 HIS A CA 1
ATOM 1637 C C . HIS A 1 215 ? -2.943 -21.933 -3.003 1.00 78.94 215 HIS A C 1
ATOM 1639 O O . HIS A 1 215 ? -3.655 -22.514 -3.815 1.00 78.94 215 HIS A O 1
ATOM 1645 N N . ASN A 1 216 ? -2.702 -22.418 -1.785 1.00 85.88 216 ASN A N 1
ATOM 1646 C CA . ASN A 1 216 ? -3.306 -23.635 -1.251 1.00 85.88 216 ASN A CA 1
ATOM 1647 C C . ASN A 1 216 ? -4.595 -23.352 -0.466 1.00 85.88 216 ASN A C 1
ATOM 1649 O O . ASN A 1 216 ? -5.166 -24.275 0.105 1.00 85.88 216 ASN A O 1
ATOM 1653 N N . PHE A 1 217 ? -5.034 -22.093 -0.404 1.00 83.19 217 PHE A N 1
ATOM 1654 C CA . PHE A 1 217 ? -6.228 -21.697 0.334 1.00 83.19 217 PHE A CA 1
ATOM 1655 C C . PHE A 1 217 ? -7.463 -21.976 -0.511 1.00 83.19 217 PHE A C 1
ATOM 1657 O O . PHE A 1 217 ? -7.515 -21.623 -1.693 1.00 83.19 217 PHE A O 1
ATOM 1664 N N . THR A 1 218 ? -8.480 -22.572 0.104 1.00 89.50 218 THR A N 1
ATOM 1665 C CA . THR A 1 218 ? -9.788 -22.667 -0.537 1.00 89.50 218 THR A CA 1
ATOM 1666 C C . THR A 1 218 ? -10.458 -21.282 -0.564 1.00 89.50 218 THR A C 1
ATOM 1668 O O . THR A 1 218 ? -10.109 -20.400 0.231 1.00 89.50 218 THR A O 1
ATOM 1671 N N . PRO A 1 219 ? -11.436 -21.039 -1.459 1.00 90.31 219 PRO A N 1
ATOM 1672 C CA . PRO A 1 219 ? -12.198 -19.788 -1.455 1.00 90.31 219 PRO A CA 1
ATOM 1673 C C . PRO A 1 219 ? -12.878 -19.500 -0.109 1.00 90.31 219 PRO A C 1
ATOM 1675 O O . PRO A 1 219 ? -13.006 -18.339 0.280 1.00 90.31 219 PRO A O 1
ATOM 1678 N N . GLU A 1 220 ? -13.285 -20.549 0.610 1.00 91.12 220 GLU A N 1
ATOM 1679 C CA . GLU A 1 220 ? -13.875 -20.436 1.943 1.00 91.12 220 GLU A CA 1
ATOM 1680 C C . GLU A 1 220 ? -12.844 -19.967 2.975 1.00 91.12 220 GLU A C 1
ATOM 1682 O O . GLU A 1 220 ? -13.124 -19.032 3.724 1.00 91.12 220 GLU A O 1
ATOM 1687 N N . ASP A 1 221 ? -11.624 -20.508 2.956 1.00 89.69 221 ASP A N 1
ATOM 1688 C CA . ASP A 1 221 ? -10.546 -20.066 3.853 1.00 89.69 221 ASP A CA 1
ATOM 1689 C C . ASP A 1 221 ? -10.186 -18.592 3.625 1.00 89.69 221 ASP A C 1
ATOM 1691 O O . ASP A 1 221 ? -9.952 -17.830 4.571 1.00 89.69 221 ASP A O 1
ATOM 1695 N N . LEU A 1 222 ? -10.173 -18.154 2.362 1.00 89.12 222 LEU A N 1
ATOM 1696 C CA . LEU A 1 222 ? -9.938 -16.753 2.014 1.00 89.12 222 LEU A CA 1
ATOM 1697 C C . LEU A 1 222 ? -11.068 -15.849 2.533 1.00 89.12 222 LEU A C 1
ATOM 1699 O O . LEU A 1 222 ? -10.809 -14.779 3.084 1.00 89.12 222 LEU A O 1
ATOM 1703 N N . TYR A 1 223 ? -12.319 -16.288 2.398 1.00 92.19 223 TYR A N 1
ATOM 1704 C CA . TYR A 1 223 ? -13.477 -15.561 2.912 1.00 92.19 223 TYR A CA 1
ATOM 1705 C C . TYR A 1 223 ? -13.453 -15.468 4.443 1.00 92.19 223 TYR A C 1
ATOM 1707 O O . TYR A 1 223 ? -13.558 -14.373 5.003 1.00 92.19 223 TYR A O 1
ATOM 1715 N N . MET A 1 224 ? -13.240 -16.591 5.130 1.00 93.38 224 MET A N 1
ATOM 1716 C CA . MET A 1 224 ? -13.223 -16.642 6.590 1.00 93.38 224 MET A CA 1
ATOM 1717 C C . MET A 1 224 ? -12.046 -15.869 7.176 1.00 93.38 224 MET A C 1
ATOM 1719 O O . MET A 1 224 ? -12.232 -15.137 8.146 1.00 93.38 224 MET A O 1
ATOM 1723 N N . SER A 1 225 ? -10.857 -15.947 6.573 1.00 90.19 225 SER A N 1
ATOM 1724 C CA . SER A 1 225 ? -9.692 -15.177 7.029 1.00 90.19 225 SER A CA 1
ATOM 1725 C C . SER A 1 225 ? -9.903 -13.663 6.931 1.00 90.19 225 SER A C 1
ATOM 1727 O O . SER A 1 225 ? -9.476 -12.937 7.830 1.00 90.19 225 SER A O 1
ATOM 1729 N N . HIS A 1 226 ? -10.614 -13.175 5.907 1.00 91.62 226 HIS A N 1
ATOM 1730 C CA . HIS A 1 226 ? -10.962 -11.757 5.789 1.00 91.62 226 HIS A CA 1
ATOM 1731 C C . HIS A 1 226 ? -12.103 -11.341 6.731 1.00 91.62 226 HIS A C 1
ATOM 1733 O O . HIS A 1 226 ? -12.106 -10.226 7.257 1.00 91.62 226 HIS A O 1
ATOM 1739 N N . LEU A 1 227 ? -13.079 -12.217 6.977 1.00 96.50 227 LEU A N 1
ATOM 1740 C CA . LEU A 1 227 ? -14.159 -11.930 7.922 1.00 96.50 227 LEU A CA 1
ATOM 1741 C C . LEU A 1 227 ? -13.705 -11.959 9.378 1.00 96.50 227 LEU A C 1
ATOM 1743 O O . LEU A 1 227 ? -14.202 -11.177 10.189 1.00 96.50 227 LEU A O 1
ATOM 1747 N N . HIS A 1 228 ? -12.762 -12.832 9.716 1.00 95.50 228 HIS A N 1
ATOM 1748 C CA . HIS A 1 228 ? -12.286 -13.027 11.077 1.00 95.50 228 HIS A CA 1
ATOM 1749 C C . HIS A 1 228 ? -11.891 -11.728 11.808 1.00 95.50 228 HIS A C 1
ATOM 1751 O O . HIS A 1 228 ? -12.383 -11.526 12.919 1.00 95.50 228 HIS A O 1
ATOM 1757 N N . PRO A 1 229 ? -11.081 -10.804 11.245 1.00 96.19 229 PRO A N 1
ATOM 1758 C CA . PRO A 1 229 ? -10.751 -9.550 11.926 1.00 96.19 229 PRO A CA 1
ATOM 1759 C C . PRO A 1 229 ? -11.981 -8.674 12.193 1.00 96.19 229 PRO A C 1
ATOM 1761 O O . PRO A 1 229 ? -12.075 -8.063 13.257 1.00 96.19 229 PRO A O 1
ATOM 1764 N N . ILE A 1 230 ? -12.947 -8.639 11.270 1.00 96.50 230 ILE A N 1
ATOM 1765 C CA . ILE A 1 230 ? -14.181 -7.860 11.436 1.00 96.50 230 ILE A CA 1
ATOM 1766 C C . ILE A 1 230 ? -15.041 -8.483 12.537 1.00 96.50 230 ILE A C 1
ATOM 1768 O O . ILE A 1 230 ? -15.487 -7.783 13.444 1.00 96.50 230 ILE A O 1
ATOM 1772 N N . LEU A 1 231 ? -15.232 -9.802 12.493 1.00 96.81 231 LEU A N 1
ATOM 1773 C CA . LEU A 1 231 ? -15.997 -10.537 13.497 1.00 96.81 231 LEU A CA 1
ATOM 1774 C C . LEU A 1 231 ? -15.364 -10.410 14.887 1.00 96.81 231 LEU A C 1
ATOM 1776 O O . LEU A 1 231 ? -16.080 -10.157 15.851 1.00 96.81 231 LEU A O 1
ATOM 1780 N N . LYS A 1 232 ? -14.032 -10.486 14.983 1.00 97.25 232 LYS A N 1
ATOM 1781 C CA . LYS A 1 232 ? -13.278 -10.301 16.230 1.00 97.25 232 LYS A CA 1
ATOM 1782 C C . LYS A 1 232 ? -13.425 -8.889 16.801 1.00 97.25 232 LYS A C 1
ATOM 1784 O O . LYS A 1 232 ? -13.567 -8.722 18.011 1.00 97.25 232 LYS A O 1
ATOM 1789 N N . LEU A 1 233 ? -13.412 -7.861 15.949 1.00 97.19 233 LEU A N 1
ATOM 1790 C CA . LEU A 1 233 ? -13.652 -6.483 16.383 1.00 97.19 233 LEU A CA 1
ATOM 1791 C C . LEU A 1 233 ? -15.080 -6.310 16.925 1.00 97.19 233 LEU A C 1
ATOM 1793 O O . LEU A 1 233 ? -15.280 -5.679 17.963 1.00 97.19 233 LEU A O 1
ATOM 1797 N N . GLN A 1 234 ? -16.072 -6.885 16.241 1.00 97.81 234 GLN A N 1
ATOM 1798 C CA . GLN A 1 234 ? -17.471 -6.821 16.670 1.00 97.81 234 GLN A CA 1
ATOM 1799 C C . GLN A 1 234 ? -17.709 -7.607 17.964 1.00 97.81 234 GLN A C 1
ATOM 1801 O O . GLN A 1 234 ? -18.391 -7.104 18.856 1.00 97.81 234 GLN A O 1
ATOM 1806 N N . SER A 1 235 ? -17.116 -8.795 18.112 1.00 97.12 235 SER A N 1
ATOM 1807 C CA . SER A 1 235 ? -17.241 -9.590 19.337 1.00 97.12 235 SER A CA 1
ATOM 1808 C C . SER A 1 235 ? -16.646 -8.855 20.537 1.00 97.12 235 SER A C 1
ATOM 1810 O O . SER A 1 235 ? -17.315 -8.732 21.559 1.00 97.12 235 SER A O 1
ATOM 1812 N N . ALA A 1 236 ? -15.457 -8.262 20.386 1.00 97.75 236 ALA A N 1
ATOM 1813 C CA . ALA A 1 236 ? -14.833 -7.455 21.434 1.00 97.75 236 ALA A CA 1
ATOM 1814 C C . ALA A 1 236 ? -15.695 -6.237 21.821 1.00 97.75 236 ALA A C 1
ATOM 1816 O O . ALA A 1 236 ? -15.823 -5.899 22.999 1.00 97.75 236 ALA A O 1
ATOM 1817 N N . ARG A 1 237 ? -16.343 -5.592 20.840 1.00 98.12 237 ARG A N 1
ATOM 1818 C CA . ARG A 1 237 ? -17.264 -4.474 21.090 1.00 98.12 237 ARG A CA 1
ATOM 1819 C C . ARG A 1 237 ? -18.502 -4.907 21.877 1.00 98.12 237 ARG A C 1
ATOM 1821 O O . ARG A 1 237 ? -18.886 -4.218 22.821 1.00 98.12 237 ARG A O 1
ATOM 1828 N N . LEU A 1 238 ? -19.139 -6.009 21.482 1.00 98.31 238 LEU A N 1
ATOM 1829 C CA . LEU A 1 238 ?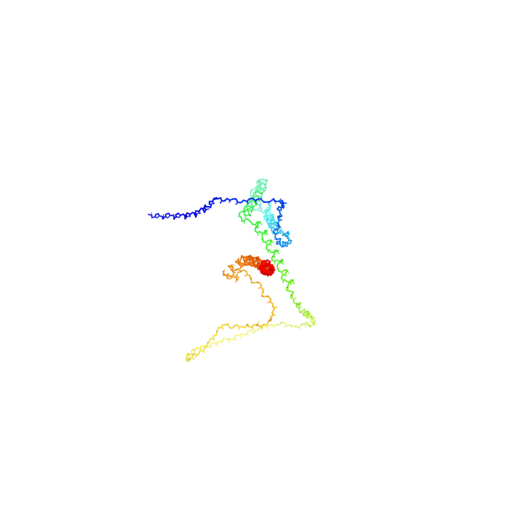 -20.321 -6.535 22.172 1.00 98.31 238 LEU A CA 1
ATOM 1830 C C . LEU A 1 238 ? -19.987 -6.970 23.599 1.00 98.31 238 LEU A C 1
ATOM 1832 O O . LEU A 1 238 ? -20.766 -6.717 24.514 1.00 98.31 238 LEU A O 1
ATOM 1836 N N . GLU A 1 239 ? -18.816 -7.565 23.802 1.00 98.12 239 GLU A N 1
ATOM 1837 C CA . GLU A 1 239 ? -18.348 -7.981 25.121 1.00 98.12 239 GLU A CA 1
ATOM 1838 C C . GLU A 1 239 ? -18.077 -6.781 26.037 1.00 98.12 239 GLU A C 1
ATOM 1840 O O . GLU A 1 239 ? -18.537 -6.760 27.180 1.00 98.12 239 GLU A O 1
ATOM 1845 N N . SER A 1 240 ? -17.459 -5.721 25.507 1.00 98.44 240 SER A N 1
ATOM 1846 C CA . SER A 1 240 ? -17.293 -4.452 26.226 1.00 98.44 240 SER A CA 1
ATOM 1847 C C . SER A 1 240 ? -18.638 -3.812 26.597 1.00 98.44 240 SER A C 1
ATOM 1849 O O . SER A 1 240 ? -18.822 -3.378 27.736 1.00 98.44 240 SER A O 1
ATOM 1851 N N . LEU A 1 241 ? -19.608 -3.796 25.674 1.00 98.56 241 LEU A N 1
ATOM 1852 C CA . LEU A 1 241 ? -20.948 -3.267 25.943 1.00 98.56 241 LEU A CA 1
ATOM 1853 C C . LEU A 1 241 ? -21.660 -4.081 27.030 1.00 98.56 241 LEU A C 1
ATOM 1855 O O . LEU A 1 241 ? -22.222 -3.504 27.959 1.00 98.56 241 LEU A O 1
ATOM 1859 N N . LYS A 1 242 ? -21.598 -5.414 26.938 1.00 98.44 242 LYS A N 1
ATOM 1860 C CA . LYS A 1 242 ? -22.160 -6.325 27.939 1.00 98.44 242 LYS A CA 1
ATOM 1861 C C . LYS A 1 242 ? -21.556 -6.057 29.316 1.00 98.44 242 LYS A C 1
ATOM 1863 O O . LYS A 1 242 ? -22.292 -5.973 30.293 1.00 98.44 242 LYS A O 1
ATOM 1868 N N . GLN A 1 243 ? -20.240 -5.877 29.402 1.00 98.12 243 GLN A N 1
ATOM 1869 C CA . GLN A 1 243 ? -19.560 -5.577 30.662 1.00 98.12 243 GLN A CA 1
ATOM 1870 C C . GLN A 1 243 ? -19.967 -4.208 31.233 1.00 98.12 243 GLN A C 1
ATOM 1872 O O . GLN A 1 243 ? -20.207 -4.077 32.436 1.00 98.12 243 GLN A O 1
ATOM 1877 N N . ALA A 1 244 ? -20.115 -3.192 30.378 1.00 97.94 244 ALA A N 1
ATOM 1878 C CA . ALA A 1 244 ? -20.601 -1.878 30.792 1.00 97.94 244 ALA A CA 1
ATOM 1879 C C . ALA A 1 244 ? -22.048 -1.948 31.315 1.00 97.94 244 ALA A C 1
ATOM 1881 O O . ALA A 1 244 ? -22.355 -1.386 32.365 1.00 97.94 244 ALA A O 1
ATOM 1882 N N . GLN A 1 245 ? -22.925 -2.697 30.641 1.00 98.19 245 GLN A N 1
ATOM 1883 C CA . GLN A 1 245 ? -24.302 -2.904 31.093 1.00 98.19 245 GLN A CA 1
ATOM 1884 C C . GLN A 1 245 ? -24.365 -3.691 32.400 1.00 98.19 245 GLN A C 1
ATOM 1886 O O . GLN A 1 245 ? -25.098 -3.295 33.301 1.00 98.19 245 GLN A O 1
ATOM 1891 N N . GLN A 1 246 ? -23.570 -4.754 32.537 1.00 97.81 246 GLN A N 1
ATOM 1892 C CA . GLN A 1 246 ? -23.546 -5.552 33.758 1.00 97.81 246 GLN A CA 1
ATOM 1893 C C . GLN A 1 246 ? -23.101 -4.716 34.960 1.00 97.81 246 GLN A C 1
ATOM 1895 O O . GLN A 1 246 ? -23.772 -4.722 35.985 1.00 97.81 246 GLN A O 1
ATOM 1900 N N . SER A 1 247 ? -22.048 -3.908 34.814 1.00 98.06 247 SER A N 1
ATOM 1901 C CA . SER A 1 247 ? -21.620 -3.022 35.904 1.00 98.06 247 SER A CA 1
ATOM 1902 C C . SER A 1 247 ? -22.672 -1.956 36.244 1.00 98.06 247 SER A C 1
ATOM 1904 O O . SER A 1 247 ? -22.895 -1.662 37.419 1.00 98.06 247 SER A O 1
ATOM 1906 N N . SER A 1 248 ? -23.400 -1.425 35.252 1.00 98.31 248 SER A N 1
ATOM 1907 C CA . SER A 1 248 ? -24.542 -0.538 35.504 1.00 98.31 248 SER A CA 1
ATOM 1908 C C . SER A 1 248 ? -25.678 -1.245 36.248 1.00 98.31 248 SER A C 1
ATOM 1910 O O . SER A 1 248 ? -26.270 -0.651 37.144 1.00 98.31 248 SER A O 1
ATOM 1912 N N . ILE A 1 249 ? -25.994 -2.493 35.912 1.00 98.00 249 ILE A N 1
ATOM 1913 C CA . ILE A 1 249 ? -27.019 -3.268 36.619 1.00 98.00 249 ILE A CA 1
ATOM 1914 C C . ILE A 1 249 ? -26.590 -3.497 38.071 1.00 98.00 249 ILE A C 1
ATOM 1916 O O . ILE A 1 249 ? -27.364 -3.211 38.982 1.00 98.00 249 ILE A O 1
ATOM 1920 N N . ASP A 1 250 ? -25.346 -3.916 38.296 1.00 98.31 250 ASP A N 1
ATOM 1921 C CA . ASP A 1 250 ? -24.822 -4.190 39.636 1.00 98.31 250 ASP A CA 1
ATOM 1922 C C . ASP A 1 250 ? -24.853 -2.934 40.523 1.00 98.31 250 ASP A C 1
ATOM 1924 O O . ASP A 1 250 ? -25.208 -3.000 41.700 1.00 98.31 250 ASP A O 1
ATOM 1928 N N . THR A 1 251 ? -24.535 -1.760 39.965 1.00 98.44 251 THR A N 1
ATOM 1929 C CA . THR A 1 251 ? -24.633 -0.484 40.702 1.00 98.44 251 THR A CA 1
ATOM 1930 C C . THR A 1 251 ? -26.070 -0.115 41.067 1.00 98.44 251 THR A C 1
ATOM 1932 O O . THR A 1 251 ? -26.320 0.333 42.187 1.00 98.44 251 THR A O 1
ATOM 1935 N N . LEU A 1 252 ? -27.030 -0.331 40.163 1.00 98.50 252 LEU A N 1
ATOM 1936 C CA . LEU A 1 252 ? -28.445 -0.071 40.432 1.00 98.50 252 LEU A CA 1
ATOM 1937 C C . LEU A 1 252 ? -29.020 -1.038 41.471 1.00 98.50 252 LEU A C 1
ATOM 1939 O O . LEU A 1 252 ? -29.833 -0.624 42.297 1.00 98.50 252 LEU A O 1
ATOM 1943 N N . ILE A 1 253 ? -28.592 -2.303 41.456 1.00 98.44 253 ILE A N 1
ATOM 1944 C CA . ILE A 1 253 ? -28.983 -3.297 42.463 1.00 98.44 253 ILE A CA 1
ATOM 1945 C C . ILE A 1 253 ? -28.474 -2.873 43.840 1.00 98.44 253 ILE A C 1
ATOM 1947 O O . ILE A 1 253 ? -29.281 -2.774 44.761 1.00 98.44 253 ILE A O 1
ATOM 1951 N N . LYS A 1 254 ? -27.191 -2.509 43.962 1.00 98.38 254 LYS A N 1
ATOM 1952 C CA . LYS A 1 254 ? -26.624 -2.008 45.226 1.00 98.38 254 LYS A CA 1
ATOM 1953 C C . LYS A 1 254 ? -27.393 -0.804 45.760 1.00 98.38 254 LYS A C 1
ATOM 1955 O O . LYS A 1 254 ? -27.798 -0.792 46.917 1.00 98.38 254 LYS A O 1
ATOM 1960 N N . ARG A 1 255 ? -27.688 0.171 44.893 1.00 98.50 255 ARG A N 1
ATOM 1961 C CA . ARG A 1 255 ? -28.470 1.351 45.283 1.00 98.50 255 ARG A CA 1
ATOM 1962 C C . ARG A 1 255 ? -29.875 0.979 45.760 1.00 98.50 255 ARG A C 1
ATOM 1964 O O . ARG A 1 255 ? -30.361 1.561 46.723 1.00 98.50 255 ARG A O 1
ATOM 1971 N N . ARG A 1 256 ? -30.535 0.019 45.104 1.00 98.38 256 ARG A N 1
ATOM 1972 C CA . ARG A 1 256 ? -31.854 -0.470 45.531 1.00 98.38 256 ARG A CA 1
ATOM 1973 C C . ARG A 1 256 ? -31.777 -1.126 46.908 1.00 98.38 256 ARG A C 1
ATOM 1975 O O . ARG A 1 256 ? -32.658 -0.885 47.724 1.00 98.38 256 ARG A O 1
ATOM 1982 N N . GLU A 1 257 ? -30.767 -1.949 47.160 1.00 98.00 257 GLU A N 1
ATOM 1983 C CA . GLU A 1 257 ? -30.586 -2.631 48.446 1.00 98.00 257 GLU A CA 1
ATOM 1984 C C . GLU A 1 257 ? -30.333 -1.632 49.582 1.00 98.00 257 GLU A C 1
ATOM 1986 O O . GLU A 1 257 ? -30.980 -1.720 50.625 1.00 98.00 257 GLU A O 1
ATOM 1991 N N . GLU A 1 258 ? -29.483 -0.628 49.347 1.00 98.19 258 GLU A N 1
ATOM 1992 C CA . GLU A 1 258 ? -29.249 0.485 50.276 1.00 98.19 258 GLU A CA 1
ATOM 1993 C C . GLU A 1 258 ? -30.549 1.249 50.574 1.00 98.19 258 GLU A C 1
ATOM 1995 O O . GLU A 1 258 ? -30.913 1.430 51.736 1.00 98.19 258 GLU A O 1
ATOM 2000 N N . GLN A 1 259 ? -31.308 1.618 49.536 1.00 98.00 259 GLN A N 1
ATOM 2001 C CA . GLN A 1 259 ? -32.597 2.304 49.687 1.00 98.00 259 GLN A CA 1
ATOM 2002 C C . GLN A 1 259 ? -33.632 1.451 50.431 1.00 98.00 259 GLN A C 1
ATOM 2004 O O . GLN A 1 259 ? -34.407 1.965 51.238 1.00 98.00 259 GLN A O 1
ATOM 2009 N N . GLN A 1 260 ? -33.663 0.139 50.185 1.00 97.88 260 GLN A N 1
ATOM 2010 C CA . GLN A 1 260 ? -34.555 -0.775 50.897 1.00 97.88 260 GLN A CA 1
ATOM 2011 C C . GLN A 1 260 ? -34.174 -0.914 52.374 1.00 97.88 260 GLN A C 1
ATOM 2013 O O . GLN A 1 260 ? -35.065 -1.046 53.213 1.00 97.88 260 GLN A O 1
ATOM 2018 N N . ALA A 1 261 ? -32.882 -0.882 52.706 1.00 97.94 261 ALA A N 1
ATOM 2019 C CA . ALA A 1 261 ? -32.419 -0.889 54.090 1.00 97.94 261 ALA A CA 1
ATOM 2020 C C . ALA A 1 261 ? -32.790 0.417 54.814 1.00 97.94 261 ALA A C 1
ATOM 2022 O O . ALA A 1 261 ? -33.333 0.366 55.918 1.00 97.94 261 ALA A O 1
ATOM 2023 N N . GLU A 1 262 ? -32.591 1.568 54.167 1.00 98.38 262 GLU A N 1
ATOM 2024 C CA . GLU A 1 262 ? -32.978 2.879 54.701 1.00 98.38 262 GLU A CA 1
ATOM 2025 C C . GLU A 1 262 ? -34.492 2.968 54.936 1.00 98.38 262 GLU A C 1
ATOM 2027 O O . GLU A 1 262 ? -34.935 3.363 56.014 1.00 98.38 262 GLU A O 1
ATOM 2032 N N . MET A 1 263 ? -35.305 2.515 53.974 1.00 98.00 263 MET A N 1
ATOM 2033 C CA . MET A 1 263 ? -36.763 2.501 54.114 1.00 98.00 263 MET A CA 1
ATOM 2034 C C . MET A 1 263 ? -37.214 1.645 55.302 1.00 98.00 263 MET A C 1
ATOM 2036 O O . MET A 1 263 ? -38.075 2.069 56.069 1.00 98.00 263 MET A O 1
ATOM 2040 N N . LYS A 1 264 ? -36.611 0.467 55.501 1.00 98.06 264 LYS A N 1
ATOM 2041 C CA . LYS A 1 264 ? -36.900 -0.377 56.672 1.00 98.06 264 LYS A CA 1
ATOM 2042 C C . LYS A 1 264 ? -36.539 0.327 57.979 1.00 98.06 264 LYS A C 1
ATOM 2044 O O . LYS A 1 264 ? -37.301 0.252 58.937 1.00 98.06 264 LYS A O 1
ATOM 2049 N N . GLN A 1 265 ? -35.412 1.035 58.016 1.00 98.06 265 GLN A N 1
ATOM 2050 C CA . GLN A 1 265 ? -34.995 1.792 59.195 1.00 98.06 265 GLN A CA 1
ATOM 2051 C C . GLN A 1 265 ? -35.945 2.962 59.497 1.00 98.06 265 GLN A C 1
ATOM 2053 O O . GLN A 1 265 ? -36.283 3.197 60.660 1.00 98.06 265 GLN A O 1
ATOM 2058 N N . LEU A 1 266 ? -36.398 3.681 58.467 1.00 98.25 266 LEU A N 1
ATOM 2059 C CA . LEU A 1 266 ? -37.370 4.765 58.609 1.00 98.25 266 LEU A CA 1
ATOM 2060 C C . LEU A 1 266 ? -38.716 4.240 59.112 1.00 98.25 266 LEU A C 1
ATOM 2062 O O . LEU A 1 266 ? -39.259 4.812 60.054 1.00 98.25 266 LEU A O 1
ATOM 2066 N N . ILE A 1 267 ? -39.210 3.131 58.555 1.00 98.31 267 ILE A N 1
ATOM 2067 C CA . ILE A 1 267 ? -40.443 2.478 59.017 1.00 98.31 267 ILE A CA 1
ATOM 2068 C C . ILE A 1 267 ? -40.311 2.076 60.489 1.00 98.31 267 ILE A C 1
ATOM 2070 O O . ILE A 1 267 ? -41.131 2.501 61.293 1.00 98.31 267 ILE A O 1
ATOM 2074 N N . ALA A 1 268 ? -39.233 1.388 60.876 1.00 97.75 268 ALA A N 1
ATOM 2075 C CA . ALA A 1 268 ? -39.010 0.997 62.271 1.00 97.75 268 ALA A CA 1
ATOM 2076 C C . ALA A 1 268 ? -38.938 2.208 63.225 1.00 97.75 268 ALA A C 1
ATOM 2078 O O . ALA A 1 268 ? -39.399 2.161 64.366 1.00 97.75 268 ALA A O 1
ATOM 2079 N N . THR A 1 269 ? -38.374 3.326 62.762 1.00 98.00 269 THR A N 1
ATOM 2080 C CA . THR A 1 269 ? -38.314 4.569 63.545 1.00 98.00 269 THR A CA 1
ATOM 2081 C C . THR A 1 269 ? -39.693 5.218 63.686 1.00 98.00 269 THR A C 1
ATOM 2083 O O . THR A 1 269 ? -40.017 5.732 64.757 1.00 98.00 269 THR A O 1
ATOM 2086 N N . LEU A 1 270 ? -40.507 5.200 62.626 1.00 97.75 270 LEU A N 1
ATOM 2087 C CA . LEU A 1 270 ? -41.878 5.710 62.646 1.00 97.75 270 LEU A CA 1
ATOM 2088 C C . LEU A 1 270 ? -42.782 4.849 63.527 1.00 97.75 270 LEU A C 1
ATOM 2090 O O . LEU A 1 270 ? -43.498 5.404 64.350 1.00 97.75 270 LEU A O 1
ATOM 2094 N N . GLU A 1 271 ? -42.690 3.524 63.427 1.00 97.56 271 GLU A N 1
ATOM 2095 C CA . GLU A 1 271 ? -43.404 2.581 64.297 1.00 97.56 271 GLU A CA 1
ATOM 2096 C C . GLU A 1 271 ? -43.058 2.822 65.772 1.00 97.56 271 GLU A C 1
ATOM 2098 O O . GLU A 1 271 ? -43.948 2.904 66.616 1.00 97.56 271 GLU A O 1
ATOM 2103 N N . LYS A 1 272 ? -41.775 3.051 66.088 1.00 97.62 272 LYS A N 1
ATOM 2104 C CA . LYS A 1 272 ? -41.345 3.406 67.447 1.00 97.62 272 LYS A CA 1
ATOM 2105 C C . LYS A 1 272 ? -41.947 4.729 67.933 1.00 97.62 272 LYS A C 1
ATOM 2107 O O . LYS A 1 272 ? -42.332 4.835 69.094 1.00 97.62 272 LYS A O 1
ATOM 2112 N N . ARG A 1 273 ? -41.996 5.756 67.076 1.00 97.81 273 ARG A N 1
ATOM 2113 C CA . ARG A 1 273 ? -42.607 7.049 67.434 1.00 97.81 273 ARG A CA 1
ATOM 2114 C C . ARG A 1 273 ? -44.121 6.941 67.584 1.00 97.81 273 ARG A C 1
ATOM 2116 O O . ARG A 1 273 ? -44.656 7.582 68.478 1.00 97.81 273 ARG A O 1
ATOM 2123 N N . LEU A 1 274 ? -44.780 6.140 66.750 1.00 97.94 274 LEU A N 1
ATOM 2124 C CA . LEU A 1 274 ? -46.209 5.866 66.861 1.00 97.94 274 LEU A CA 1
ATOM 2125 C C . LEU A 1 274 ? -46.522 5.199 68.203 1.00 97.94 274 LEU A C 1
ATOM 2127 O O . LEU A 1 274 ? -47.374 5.698 68.923 1.00 97.94 274 LEU A O 1
ATOM 2131 N N . GLY A 1 275 ? -45.749 4.181 68.595 1.00 96.88 275 GLY A N 1
ATOM 2132 C CA . GLY A 1 275 ? -45.900 3.542 69.905 1.00 96.88 275 GLY A CA 1
ATOM 2133 C C . GLY A 1 275 ? -45.740 4.515 71.078 1.00 96.88 275 GLY A C 1
ATOM 2134 O O . GLY A 1 275 ? -46.519 4.463 72.019 1.00 96.88 275 GLY A O 1
ATOM 2135 N N . ALA A 1 276 ? -44.793 5.457 71.000 1.00 96.44 276 ALA A N 1
ATOM 2136 C CA . ALA A 1 276 ? -44.632 6.487 72.030 1.00 96.44 276 ALA A CA 1
ATOM 2137 C C . ALA A 1 276 ? -45.812 7.480 72.087 1.00 96.44 276 ALA A C 1
ATOM 2139 O O . ALA A 1 276 ? -46.146 7.974 73.161 1.00 96.44 276 ALA A O 1
ATOM 2140 N N . VAL A 1 277 ? -46.437 7.796 70.945 1.00 96.62 277 VAL A N 1
ATOM 2141 C CA . VAL A 1 277 ? -47.648 8.635 70.898 1.00 96.62 277 VAL A CA 1
ATOM 2142 C C . VAL A 1 277 ? -48.856 7.871 71.433 1.00 96.62 277 VAL A C 1
ATOM 2144 O O . VAL A 1 277 ? -49.634 8.456 72.179 1.00 96.62 277 VAL A O 1
ATOM 2147 N N . ASP A 1 278 ? -48.991 6.584 71.108 1.00 96.44 278 ASP A N 1
ATOM 2148 C CA . ASP A 1 278 ? -50.054 5.726 71.640 1.00 96.44 278 ASP A CA 1
ATOM 2149 C C . ASP A 1 278 ? -49.931 5.564 73.165 1.00 96.44 278 ASP A C 1
ATOM 2151 O O . ASP A 1 278 ? -50.927 5.683 73.874 1.00 96.44 278 ASP A O 1
ATOM 2155 N N . GLU A 1 279 ? -48.714 5.377 73.686 1.00 95.00 279 GLU A N 1
ATOM 2156 C CA . GLU A 1 279 ? -48.438 5.322 75.130 1.00 95.00 279 GLU A CA 1
ATOM 2157 C C . GLU A 1 279 ? -48.741 6.665 75.817 1.00 95.00 279 GLU A C 1
ATOM 2159 O O . GLU A 1 279 ? -49.408 6.704 76.850 1.00 95.00 279 GLU A O 1
ATOM 2164 N N . ALA A 1 280 ? -48.339 7.790 75.215 1.00 95.25 280 ALA A N 1
ATOM 2165 C CA . ALA A 1 280 ? -48.685 9.116 75.727 1.00 95.25 280 ALA A CA 1
ATOM 2166 C C . ALA A 1 280 ? -50.203 9.377 75.700 1.00 95.25 280 ALA A C 1
ATOM 2168 O O . ALA A 1 280 ? -50.744 9.966 76.635 1.00 95.25 280 ALA A O 1
ATOM 2169 N N . ALA A 1 281 ? -50.904 8.930 74.653 1.00 94.00 281 ALA A N 1
ATOM 2170 C CA . ALA A 1 281 ? -52.354 9.050 74.544 1.00 94.00 281 ALA A CA 1
ATOM 2171 C C . ALA A 1 281 ? -53.081 8.197 75.595 1.00 94.00 281 ALA A C 1
ATOM 2173 O O . ALA A 1 281 ? -54.071 8.657 76.163 1.00 94.00 281 ALA A O 1
ATOM 2174 N N . GLN A 1 282 ? -52.581 6.991 75.889 1.00 92.81 282 GLN A N 1
ATOM 2175 C CA . GLN A 1 282 ? -53.079 6.161 76.989 1.00 92.81 282 GLN A CA 1
ATOM 2176 C C . GLN A 1 282 ? -52.875 6.849 78.342 1.00 92.81 282 GLN A C 1
ATOM 2178 O O . GLN A 1 282 ? -53.834 6.958 79.097 1.00 92.81 282 GLN A O 1
ATOM 2183 N N . GLY A 1 283 ? -51.692 7.413 78.602 1.00 92.31 283 GLY A N 1
ATOM 2184 C CA . GLY A 1 283 ? -51.435 8.156 79.840 1.00 92.31 283 GLY A CA 1
ATOM 2185 C C . GLY A 1 283 ? -52.346 9.379 80.024 1.00 92.31 283 GLY A C 1
ATOM 2186 O O . GLY A 1 283 ? -52.863 9.604 81.112 1.00 92.31 283 GLY A O 1
ATOM 2187 N N . VAL A 1 284 ? -52.612 10.153 78.963 1.00 91.75 284 VAL A N 1
ATOM 2188 C CA . VAL A 1 284 ? -53.568 11.281 79.025 1.00 91.75 284 VAL A CA 1
ATOM 2189 C C . VAL A 1 284 ? -54.996 10.792 79.270 1.00 91.75 284 VAL A C 1
ATOM 2191 O O . VAL A 1 284 ? -55.738 11.420 80.019 1.00 91.75 284 VAL A O 1
ATOM 2194 N N . LYS A 1 285 ? -55.388 9.675 78.650 1.00 92.31 285 LYS A N 1
ATOM 2195 C CA . LYS A 1 285 ? -56.702 9.061 78.865 1.00 92.31 285 LYS A CA 1
ATOM 2196 C C . LYS A 1 285 ? -56.878 8.602 80.315 1.00 92.31 285 LYS A C 1
ATOM 2198 O O . LYS A 1 285 ? -57.932 8.860 80.879 1.00 92.31 285 LYS A O 1
ATOM 2203 N N . GLU A 1 286 ? -55.859 7.988 80.913 1.00 89.88 286 GLU A N 1
ATOM 2204 C CA . GLU A 1 286 ? -55.871 7.591 82.328 1.00 89.88 286 GLU A CA 1
ATOM 2205 C C . GLU A 1 286 ? -56.011 8.803 83.260 1.00 89.88 286 GLU A C 1
ATOM 2207 O O . GLU A 1 286 ? -56.830 8.771 84.170 1.00 89.88 286 GLU A O 1
ATOM 2212 N N . ILE A 1 287 ? -55.291 9.902 83.002 1.00 87.25 287 ILE A N 1
ATOM 2213 C CA . ILE A 1 287 ? -55.418 11.140 83.795 1.00 87.25 287 ILE A CA 1
ATOM 2214 C C . ILE A 1 287 ? -56.829 11.733 83.682 1.00 87.25 287 ILE A C 1
ATOM 2216 O O . ILE A 1 287 ? -57.411 12.108 84.690 1.00 87.25 287 ILE A O 1
ATOM 2220 N N . LEU A 1 288 ? -57.408 11.780 82.478 1.00 84.12 288 LEU A N 1
ATOM 2221 C CA . LEU A 1 288 ? -58.776 12.276 82.283 1.00 84.12 288 LEU A CA 1
ATOM 2222 C C . LEU A 1 288 ? -59.829 11.400 82.976 1.00 84.12 288 LEU A C 1
ATOM 2224 O O . LEU A 1 288 ? -60.838 11.921 83.442 1.00 84.12 288 LEU A O 1
ATOM 2228 N N . GLU A 1 289 ? -59.623 10.082 83.023 1.00 84.06 289 GLU A N 1
ATOM 2229 C CA . GLU A 1 289 ? -60.488 9.174 83.785 1.00 84.06 289 GLU A CA 1
ATOM 2230 C C . GLU A 1 289 ? -60.352 9.424 85.298 1.00 84.06 289 GLU A C 1
ATOM 2232 O O . GLU A 1 289 ? -61.363 9.438 85.993 1.00 84.06 289 GLU A O 1
ATOM 2237 N N . MET A 1 290 ? -59.145 9.728 85.794 1.00 76.88 290 MET A N 1
ATOM 2238 C CA . MET A 1 290 ? -58.922 10.115 87.194 1.00 76.88 290 MET A CA 1
ATOM 2239 C C . MET A 1 290 ? -59.543 11.478 87.554 1.00 76.88 290 MET A C 1
ATOM 2241 O O . MET A 1 290 ? -60.185 11.579 88.595 1.00 76.88 290 MET A O 1
ATOM 2245 N N . ASP A 1 291 ? -59.416 12.499 86.699 1.00 74.00 291 ASP A N 1
ATOM 2246 C CA . ASP A 1 291 ? -60.027 13.823 86.913 1.00 74.00 291 ASP A CA 1
ATOM 2247 C C . ASP A 1 291 ? -61.571 13.752 86.873 1.00 74.00 291 ASP A C 1
ATOM 2249 O O . ASP A 1 291 ? -62.249 14.452 87.624 1.00 74.00 291 ASP A O 1
ATOM 2253 N N . ALA A 1 292 ? -62.152 12.880 86.036 1.00 70.06 292 ALA A N 1
ATOM 2254 C CA . ALA A 1 292 ? -63.601 12.647 86.000 1.00 70.06 292 ALA A CA 1
ATOM 2255 C C . ALA A 1 292 ? -64.123 11.952 87.273 1.00 70.06 292 ALA A C 1
ATOM 2257 O O . ALA A 1 292 ? -65.248 12.218 87.704 1.00 70.06 292 ALA A O 1
ATOM 2258 N N . ASP A 1 293 ? -63.316 11.080 87.881 1.00 65.31 293 ASP A N 1
ATOM 2259 C CA . ASP A 1 293 ? -63.620 10.473 89.179 1.00 65.31 293 ASP A CA 1
ATOM 2260 C C . ASP A 1 293 ? -63.456 11.484 90.338 1.00 65.31 293 ASP A C 1
ATOM 2262 O O . ASP A 1 293 ? -64.157 11.375 91.347 1.00 65.31 293 ASP A O 1
ATOM 2266 N N . GLU A 1 294 ? -62.582 12.490 90.192 1.00 61.19 294 GLU A N 1
ATOM 2267 C CA . GLU A 1 294 ? -62.354 13.563 91.174 1.00 61.19 294 GLU A CA 1
ATOM 2268 C C . GLU A 1 294 ? -63.453 14.653 91.121 1.00 61.19 294 GLU A C 1
ATOM 2270 O O . GLU A 1 294 ? -63.980 15.018 92.171 1.00 61.19 294 GLU A O 1
ATOM 2275 N N . GLU A 1 295 ? -63.929 15.069 89.935 1.00 58.22 295 GLU A N 1
ATOM 2276 C CA . GLU A 1 295 ? -65.124 15.938 89.779 1.00 58.22 295 GLU A CA 1
ATOM 2277 C C . GLU A 1 295 ? -66.436 15.270 90.252 1.00 58.22 295 GLU A C 1
ATOM 2279 O O . GLU A 1 295 ? -67.411 15.956 90.550 1.00 58.22 295 GLU A O 1
ATOM 2284 N N . MET A 1 296 ? -66.488 13.936 90.343 1.00 54.25 296 MET A N 1
ATOM 2285 C CA . MET A 1 296 ? -67.630 13.186 90.896 1.00 54.25 296 MET A CA 1
ATOM 2286 C C . MET A 1 296 ? -67.619 13.096 92.435 1.00 54.25 296 MET A C 1
ATOM 2288 O O . MET A 1 296 ? -68.568 12.559 93.019 1.00 54.25 296 MET A O 1
ATOM 2292 N N . MET A 1 297 ? -66.557 13.578 93.094 1.00 56.16 297 MET A N 1
ATOM 2293 C CA . MET A 1 297 ? -66.389 13.556 94.553 1.00 56.16 297 MET A CA 1
ATOM 2294 C C . MET A 1 297 ? -66.434 14.940 95.231 1.00 56.16 297 MET A C 1
ATOM 2296 O O . MET A 1 297 ? -66.430 14.982 96.466 1.00 56.16 297 MET A O 1
ATOM 2300 N N . GLU A 1 298 ? -66.537 16.040 94.476 1.00 46.38 298 GLU A N 1
ATOM 2301 C CA . GLU A 1 298 ? -66.846 17.399 94.978 1.00 46.38 298 GLU A CA 1
ATOM 2302 C C . GLU A 1 298 ? -68.335 17.763 94.831 1.00 46.38 298 GLU A C 1
ATOM 2304 O O . GLU A 1 298 ? -68.856 18.465 95.735 1.00 46.38 298 GLU A O 1
#

Foldseek 3Di:
DDDDDDDDDDDDDDDDPDDDDDDDDDDDDDDDDDPDPDDDPDPPPDPPPPLPLDVLVVVVVVVVVVLVVVLVVLDPVVQCVVPVPCCVVPVPVSVVVSVVVSVVVVVVVVVVVVVVCVVVVVSVVSSVVSVVVVVVVVVVVVVCVVPPDDPDPPPDPDDDDDDDDDDDDDDDDDDDDDDDDDDDDDDDDDDDDDPDDDDDDDDDDDDDPDDDDPVPDDPVNVVCVVCVVVVVVVVVVVVVVVVVVVVVVVVVVVVVVVVVVVVVVVVVVVVVVVVVVVVVVVVVVVVVVVVVVVVVVD

Sequence (298 aa):
MPHPPPPPPPPPPPPPLSATAATAATVVAAPQAKPSTKPIPEVSEAPITVHKRIRAPLLDKVFEKSLKASLSGITPEAWNKCFPTPTVRRPEQMKEVRKKFCEIYELNVRKNFQDMISSRKLLASLDNLDILISEAQTRKARFLEENPQPPLPMDPPPKPTPVDKENGTDKPQLEEKSAEASSTEAGVKKPEEGEGKVAGEEANKSGVPLPLPIHNFTPEDLYMSHLHPILKLQSARLESLKQAQQSSIDTLIKRREEQQAEMKQLIATLEKRLGAVDEAAQGV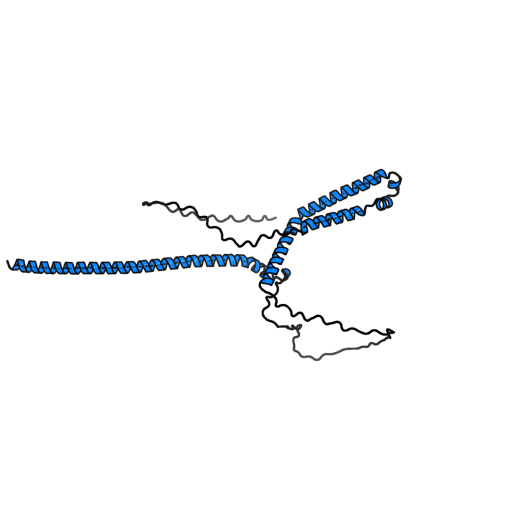KEILEMDADEEMME

InterPro domains:
  IPR007128 Nuclear MIS12/MIND complex subunit PMF1/Nnf1 [PF03980] (93-151)
  IPR007128 Nuclear MIS12/MIND complex subunit PMF1/Nnf1 [PTHR15459] (54-294)

Mean predicted aligned error: 20.49 Å

pLDDT: mean 72.49, std 26.37, range [21.44, 98.56]